Protein 4QVS (pdb70)

Foldseek 3Di:
DAAFDWAQDADPPDQFWIDTPVPHAGTKGWDAPVHWDQDDPRTDDDHPVPDIDIHGDAPRPPPDDDDDDDDDDDDPDQAWAFPDKHADPPDQFGIGWIHHNGRKIKDWGDGHDVHIDMDIADDDDDPPDDWDWDWFDAAQKIFIDILLDTHDIDSHRHDPCPPVVPPPDDDDFADDDDPDPPPPRHPGGDDDDDDDDDDPHGDDSVSSNVVSD

Solvent-accessible surface area: 16935 Å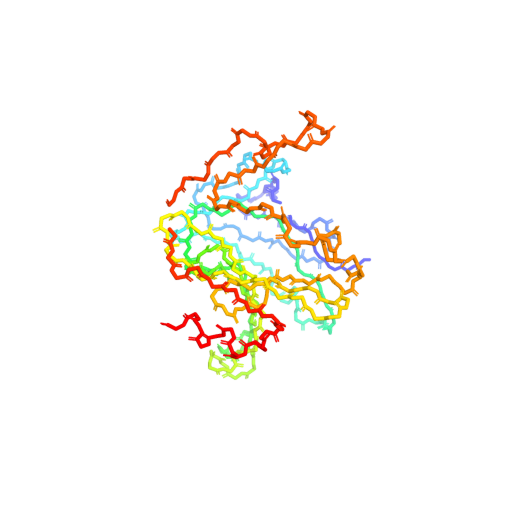² total

Nearest PDB structures (foldseek):
  4qvs-assembly1_A-2  TM=1.005E+00  e=1.601E-36  Acetivibrio thermocellus ATCC 27405
  8d8o-assembly1_B  TM=4.072E-01  e=1.202E-01  Homo sapiens
  7y5q-assembly1_B  TM=4.298E-01  e=1.339E-01  Escherichia coli K-12
  8a7d-assembly1_C  TM=3.975E-01  e=3.355E-01  Homo sapiens
  7ufg-assembly1_B  TM=4.341E-01  e=3.355E-01  Homo sapiens

Secondary structure (DSSP, 8-state):
--S-----SPPTT-SSEE--TTSSS--EEEE-SS-EEE-SSSEEE---SSS-EEEPPTTSSTT-SS---------SS-SSEEEE----TT-SS---EEE-TTS-EEE---S-GGG---EEPPP-PPTT----EEEEEETTEEEEEETTEEEEEETT-----SSSGGG----SS-----S-TT-SSTT------------SS---HHHHHHHT-

Structure (mmCIF, N/CA/C/O backbone):
data_4QVS
#
_entry.id   4QVS
#
_cell.length_a   65.958
_cell.length_b   74.813
_cell.length_c   98.398
_cell.angle_alpha   90.00
_cell.angle_beta   90.00
_cell.angle_gamma   90.00
#
_symmetry.space_group_name_H-M   'C 2 2 21'
#
loop_
_entity.id
_entity.type
_entity.pdbx_description
1 polymer 'S-layer domain-containing protein'
2 non-polymer 'CHLORIDE ION'
3 non-polymer 'SODIUM ION'
4 water water
#
loop_
_atom_site.group_PDB
_atom_site.id
_atom_site.type_symbol
_atom_site.label_atom_id
_atom_site.label_alt_id
_atom_site.label_comp_id
_atom_site.label_asym_id
_atom_site.label_entity_id
_atom_site.label_seq_id
_atom_site.pdbx_PDB_ins_code
_atom_site.Cartn_x
_atom_site.Cartn_y
_atom_site.Cartn_z
_atom_site.occupancy
_atom_site.B_iso_or_equiv
_atom_site.auth_seq_id
_atom_site.auth_comp_id
_atom_site.auth_asym_id
_atom_site.auth_atom_id
_atom_site.pdbx_PDB_model_num
ATOM 1 N N . GLU A 1 4 ? 26.952 31.039 84.194 1.00 85.23 221 GLU A N 1
ATOM 2 C CA . GLU A 1 4 ? 26.338 29.738 84.588 1.00 85.18 221 GLU A CA 1
ATOM 3 C C . GLU A 1 4 ? 26.141 28.779 83.428 1.00 92.80 221 GLU A C 1
ATOM 4 O O . GLU A 1 4 ? 26.333 29.134 82.261 1.00 83.06 221 GLU A O 1
ATOM 10 N N . THR A 1 5 ? 25.797 27.542 83.773 1.00 81.06 222 THR A N 1
ATOM 11 C CA . THR A 1 5 ? 25.403 26.535 82.779 1.00 79.15 222 THR A CA 1
ATOM 12 C C . THR A 1 5 ? 24.252 25.738 83.393 1.00 70.96 222 THR A C 1
ATOM 13 O O . THR A 1 5 ? 23.850 25.993 84.541 1.00 74.08 222 THR A O 1
ATOM 17 N N . GLY A 1 6 ? 23.687 24.817 82.627 1.00 67.04 223 GLY A N 1
ATOM 18 C CA . GLY A 1 6 ? 22.585 23.997 83.119 1.00 61.90 223 GLY A CA 1
ATOM 19 C C . GLY A 1 6 ? 21.223 24.653 83.005 1.00 56.70 223 GLY A C 1
ATOM 20 O O . GLY A 1 6 ? 21.086 25.783 82.526 1.00 60.87 223 GLY A O 1
ATOM 21 N N . ALA A 1 7 ? 20.216 23.921 83.459 1.00 56.76 224 ALA A N 1
ATOM 22 C CA . ALA A 1 7 ? 18.846 24.357 83.412 1.00 53.32 224 AL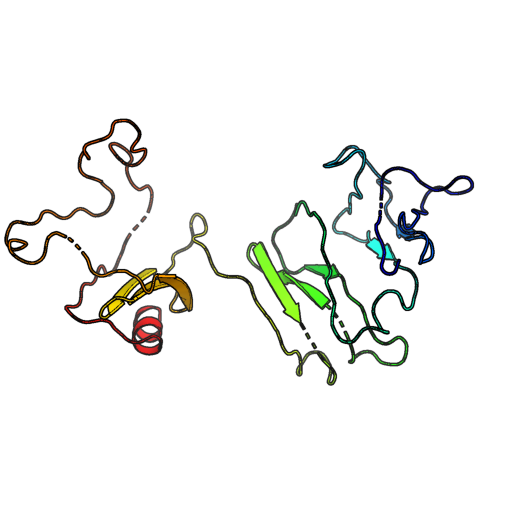A A CA 1
ATOM 23 C C . ALA A 1 7 ? 18.060 24.064 84.693 1.00 53.41 224 ALA A C 1
ATOM 24 O O . ALA A 1 7 ? 18.431 23.198 85.515 1.00 53.83 224 ALA A O 1
ATOM 26 N N . TRP A 1 8 ? 16.944 24.774 84.812 1.00 54.94 225 TRP A N 1
ATOM 27 C CA . TRP A 1 8 ? 16.013 24.624 85.918 1.00 50.86 225 TRP A CA 1
ATOM 28 C C . TRP A 1 8 ? 14.579 24.953 85.502 1.00 43.74 225 TRP A C 1
ATOM 29 O O . TRP A 1 8 ? 14.233 26.111 85.323 1.00 45.12 225 TRP A O 1
ATOM 40 N N . TYR A 1 9 ? 13.742 23.920 85.408 1.00 45.78 226 TYR A N 1
ATOM 41 C CA . TYR A 1 9 ? 12.328 24.065 85.097 1.00 46.06 226 TYR A CA 1
ATOM 42 C C . TYR A 1 9 ? 11.526 23.980 86.405 1.00 50.95 226 TYR A C 1
ATOM 43 O O . TYR A 1 9 ? 11.471 22.934 87.052 1.00 48.15 226 TYR A O 1
ATOM 60 N N . PHE A 1 11 ? 8.350 24.982 86.391 1.00 51.56 228 PHE A N 1
ATOM 61 C CA . PHE A 1 11 ? 6.996 24.673 85.963 1.00 47.03 228 PHE A CA 1
ATOM 62 C C . PHE A 1 11 ? 5.886 25.390 86.752 1.00 60.77 228 PHE A C 1
ATOM 63 O O . PHE A 1 11 ? 4.839 24.774 87.035 1.00 60.27 228 PHE A O 1
ATOM 71 N N . ASP A 1 12 ? 6.100 26.668 87.095 1.00 60.19 229 ASP A N 1
ATOM 72 C CA . ASP A 1 12 ? 5.114 27.440 87.865 1.00 61.82 229 ASP A CA 1
ATOM 73 C C . ASP A 1 12 ? 4.101 28.202 87.028 1.00 64.63 229 ASP A C 1
ATOM 74 O O . ASP A 1 12 ? 2.962 28.354 87.444 1.00 65.60 229 ASP A O 1
ATOM 79 N N . GLU A 1 13 ? 4.486 28.653 85.841 1.00 59.03 230 GLU A N 1
ATOM 80 C CA . GLU A 1 13 ? 3.602 29.480 85.055 1.00 57.94 230 GLU A CA 1
ATOM 81 C C . GLU A 1 13 ? 4.085 29.558 83.624 1.00 54.23 230 GLU A C 1
ATOM 82 O O . GLU A 1 13 ? 5.261 29.806 83.385 1.00 58.12 230 GLU A O 1
ATOM 88 N N . ALA A 1 14 ? 3.166 29.363 82.682 1.00 59.24 231 ALA A N 1
ATOM 89 C CA . ALA A 1 14 ? 3.480 29.389 81.259 1.00 57.99 231 ALA A CA 1
ATOM 90 C C . ALA A 1 14 ? 4.044 30.736 80.873 1.00 58.18 231 ALA A C 1
ATOM 91 O O . ALA A 1 14 ? 3.694 31.764 81.468 1.00 56.00 231 ALA A O 1
ATOM 93 N N . VAL A 1 15 ? 4.939 30.748 79.895 1.00 55.94 232 VAL A N 1
ATOM 94 C CA . VAL A 1 15 ? 5.434 32.030 79.450 1.00 60.24 232 VAL A CA 1
ATOM 95 C C . VAL A 1 15 ? 4.330 32.803 78.719 1.00 56.94 232 VAL A C 1
ATOM 96 O O . VAL A 1 15 ? 3.450 32.238 78.063 1.00 56.60 232 VAL A O 1
ATOM 100 N N . GLU A 1 16 ? 4.415 34.111 78.843 1.00 58.71 233 GLU A N 1
ATOM 101 C CA . GLU A 1 16 ? 3.469 35.038 78.244 1.00 66.30 233 GLU A CA 1
ATOM 102 C C . GLU A 1 16 ? 3.355 34.672 76.754 1.00 67.78 233 GLU A C 1
ATOM 103 O O . GLU A 1 16 ? 4.350 34.343 76.112 1.00 66.23 233 GLU A O 1
ATOM 109 N N . GLY A 1 17 ? 2.152 34.696 76.203 1.00 66.94 234 GLY A N 1
ATOM 110 C CA . GLY A 1 17 ? 1.982 34.396 74.780 1.00 73.29 234 GLY A CA 1
ATOM 111 C C . GLY A 1 17 ? 1.705 32.939 74.498 1.00 67.21 234 GLY A C 1
ATOM 112 O O . GLY A 1 17 ? 1.434 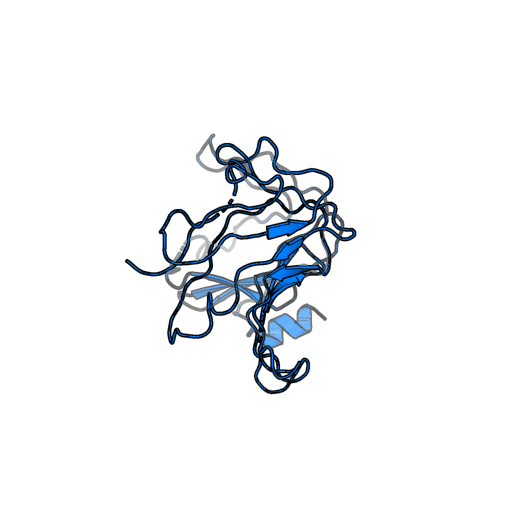32.557 73.357 1.00 85.19 234 GLY A O 1
ATOM 113 N N . SER A 1 18 ? 1.750 32.109 75.528 1.00 65.09 235 SER A N 1
ATOM 114 C CA . SER A 1 18 ? 1.456 30.707 75.333 1.00 64.97 235 SER A CA 1
ATOM 115 C C . SER A 1 18 ? 0.745 30.152 76.514 1.00 68.42 235 SER A C 1
ATOM 116 O O . SER A 1 18 ? 0.663 30.757 77.580 1.00 60.74 235 SER A O 1
ATOM 119 N N . THR A 1 19 ? 0.320 28.924 76.307 1.00 63.38 236 THR A N 1
ATOM 120 C CA . THR A 1 19 ? -0.401 28.151 77.254 1.00 61.15 236 THR A CA 1
ATOM 121 C C . THR A 1 19 ? 0.387 26.930 77.758 1.00 61.98 236 THR A C 1
ATOM 122 O O . THR A 1 19 ? 0.014 26.306 78.745 1.00 60.41 236 THR A O 1
ATOM 126 N N . ASN A 1 20 ? 1.505 26.607 77.127 1.00 51.69 237 ASN A N 1
ATOM 127 C CA . ASN A 1 20 ? 2.207 25.381 77.454 1.00 49.04 237 ASN A CA 1
ATOM 128 C C . ASN A 1 20 ? 3.703 25.467 77.464 1.00 47.03 237 ASN A C 1
ATOM 129 O O . ASN A 1 20 ? 4.356 24.439 77.493 1.00 47.78 237 ASN A O 1
ATOM 134 N N . GLU A 1 21 ? 4.267 26.668 77.495 1.00 44.68 238 GLU A N 1
ATOM 135 C CA . GLU A 1 21 ? 5.710 26.799 77.521 1.00 48.86 238 GLU A CA 1
ATOM 136 C C . GLU A 1 21 ? 6.208 27.250 78.882 1.00 48.38 238 GLU A C 1
ATOM 137 O O . GLU A 1 21 ? 5.619 28.106 79.513 1.00 52.26 238 GLU A O 1
ATOM 143 N N . PHE A 1 22 ? 7.298 26.633 79.304 1.00 47.50 239 PHE A N 1
ATOM 144 C CA . PHE A 1 22 ? 7.902 26.872 80.607 1.00 55.66 239 PHE A CA 1
ATOM 145 C C . PHE A 1 22 ? 9.401 27.120 80.469 1.00 54.38 239 PHE A C 1
ATOM 146 O O . PHE A 1 22 ? 10.156 26.323 79.891 1.00 57.27 239 PHE A O 1
ATOM 154 N N . LYS A 1 23 ? 9.827 28.256 80.989 1.00 49.51 240 LYS A N 1
ATOM 155 C CA . LYS A 1 23 ? 11.208 28.681 80.811 1.00 51.36 240 LYS A CA 1
ATOM 156 C C . LYS A 1 23 ? 12.182 27.982 81.711 1.00 49.72 240 LYS A C 1
ATOM 157 O O . LYS A 1 23 ? 11.816 27.386 82.754 1.00 54.56 240 LYS A O 1
ATOM 163 N N . ASP A 1 24 ? 13.428 28.036 81.258 1.00 46.21 241 ASP A N 1
ATOM 164 C CA . ASP A 1 24 ? 14.574 27.615 82.014 1.00 52.62 241 ASP A CA 1
ATOM 165 C C . ASP A 1 24 ? 14.977 28.812 82.897 1.00 53.87 241 ASP A C 1
ATOM 166 O O . ASP A 1 24 ? 15.459 29.801 82.393 1.00 55.69 241 ASP A O 1
ATOM 171 N N A TYR A 1 25 ? 14.793 28.707 84.202 0.50 52.47 242 TYR A N 1
ATOM 172 N N B TYR A 1 25 ? 14.782 28.699 84.199 0.50 51.94 242 TYR A N 1
ATOM 173 C CA A TYR A 1 25 ? 15.191 29.794 85.110 0.50 55.46 242 TYR A CA 1
ATOM 174 C CA B TYR A 1 25 ? 15.141 29.778 85.129 0.50 54.67 242 TYR A CA 1
ATOM 175 C C A TYR A 1 25 ? 16.666 30.168 85.076 0.50 55.60 242 TYR A C 1
ATOM 176 C C B TYR A 1 25 ? 16.647 30.146 85.115 0.50 55.13 242 TYR A C 1
ATOM 177 O O A TYR A 1 25 ? 17.026 31.282 85.442 0.50 60.03 242 TYR A O 1
ATOM 178 O O B TYR A 1 25 ? 17.005 31.243 85.528 0.50 59.91 242 TYR A O 1
ATOM 195 N N . LYS A 1 26 ? 17.521 29.252 84.634 1.00 55.02 243 LYS A N 1
ATOM 196 C CA . LYS A 1 26 ? 18.966 29.549 84.535 1.00 54.97 243 LYS A CA 1
ATOM 197 C C . LYS A 1 26 ? 19.240 30.383 83.261 1.00 56.84 243 LYS A C 1
ATOM 198 O O . LYS A 1 26 ? 20.315 30.920 83.104 1.00 59.18 243 LYS A O 1
ATOM 204 N N . GLY A 1 27 ? 18.274 30.473 82.346 1.00 55.35 244 GLY A N 1
ATOM 205 C CA . GLY A 1 27 ? 18.437 31.315 81.137 1.00 49.93 244 GLY A CA 1
ATOM 206 C C . GLY A 1 27 ? 19.556 30.814 80.273 1.00 51.37 244 GLY A C 1
ATOM 207 O O . GLY A 1 27 ? 20.348 31.599 79.769 1.00 59.02 244 GLY A O 1
ATOM 208 N N . ASN A 1 28 ? 19.649 29.492 80.144 1.00 54.68 245 ASN A N 1
ATOM 209 C CA . ASN A 1 28 ? 20.643 28.855 79.268 1.00 53.59 245 ASN A CA 1
ATOM 210 C C . ASN A 1 28 ? 20.021 27.992 78.188 1.00 52.20 245 ASN A C 1
ATOM 211 O O . ASN A 1 28 ? 20.706 27.624 77.241 1.00 58.78 245 ASN A O 1
ATOM 216 N N . HIS A 1 29 ? 18.737 27.665 78.305 1.00 51.04 246 HIS A N 1
ATOM 217 C CA . HIS A 1 29 ? 18.091 26.776 77.343 1.00 54.46 246 HIS A CA 1
ATOM 218 C C . HIS A 1 29 ? 16.696 27.261 77.047 1.00 55.27 246 HIS A C 1
ATOM 219 O O . HIS A 1 29 ? 16.121 28.072 77.799 1.00 54.69 246 HIS A O 1
ATOM 226 N N . GLY A 1 30 ? 16.185 26.801 75.906 1.00 51.78 247 GLY A N 1
ATOM 227 C CA . GLY A 1 30 ? 14.834 27.118 75.468 1.00 48.78 247 GLY A CA 1
ATOM 228 C C . GLY A 1 30 ? 13.744 26.606 76.383 1.00 50.60 247 GLY A C 1
ATOM 229 O O . GLY A 1 30 ? 13.999 25.937 77.412 1.00 46.12 247 GLY A O 1
ATOM 230 N N . ASN A 1 31 ? 12.515 26.909 75.991 1.00 45.18 248 ASN A N 1
ATOM 231 C CA . ASN A 1 31 ? 11.372 26.561 76.778 1.00 49.00 248 ASN A CA 1
ATOM 232 C C . ASN A 1 31 ? 11.038 25.093 76.749 1.00 56.04 248 ASN A C 1
ATOM 233 O O . ASN A 1 31 ? 11.165 24.450 75.706 1.00 46.04 248 ASN A O 1
ATOM 238 N N . ALA A 1 32 ? 10.678 24.552 77.918 1.00 42.31 249 ALA A N 1
ATOM 239 C CA . ALA A 1 32 ? 10.130 23.191 77.972 1.00 46.79 249 ALA A CA 1
ATOM 240 C C . ALA A 1 32 ? 8.707 23.272 77.445 1.00 47.23 249 ALA A C 1
ATOM 241 O O . ALA A 1 32 ? 8.040 24.255 77.672 1.00 51.39 249 ALA A O 1
ATOM 243 N N . VAL A 1 33 ? 8.227 22.261 76.729 1.00 42.20 250 VAL A N 1
ATOM 244 C CA . VAL A 1 33 ? 6.875 22.287 76.253 1.00 42.25 250 VAL A CA 1
ATOM 245 C C . VAL A 1 33 ? 6.074 21.160 76.884 1.00 42.94 250 VAL A C 1
ATOM 246 O O . VAL A 1 33 ? 6.432 19.980 76.788 1.00 46.56 250 VAL A O 1
ATOM 250 N N . LEU A 1 34 ? 4.916 21.515 77.418 1.00 47.67 251 LEU A N 1
ATOM 251 C CA . LEU A 1 34 ? 4.028 20.564 78.076 1.00 52.22 251 LEU A CA 1
ATOM 252 C C . LEU A 1 34 ? 2.893 20.142 77.162 1.00 49.33 251 LEU A C 1
ATOM 253 O O . LEU A 1 34 ? 2.259 21.002 76.585 1.00 46.53 251 LEU A O 1
ATOM 258 N N . TYR A 1 35 ? 2.641 18.831 77.082 1.00 47.91 252 TYR A N 1
ATOM 259 C CA . TYR A 1 35 ? 1.516 18.262 76.362 1.00 46.64 252 TYR A CA 1
ATOM 260 C C . TYR A 1 35 ? 0.686 17.538 77.443 1.00 43.21 252 TYR A C 1
ATOM 261 O O . TYR A 1 35 ? 0.981 16.409 77.835 1.00 49.98 252 TYR A O 1
ATOM 270 N N . SER A 1 36 ? -0.347 18.221 77.928 1.00 45.55 253 SER A N 1
ATOM 271 C CA . SER A 1 36 ? -1.227 17.694 78.975 1.00 48.28 253 SER A CA 1
ATOM 272 C C . SER A 1 36 ? -2.469 18.530 79.006 1.00 45.78 253 SER A C 1
ATOM 273 O O . SER A 1 36 ? -2.395 19.764 78.894 1.00 49.68 253 SER A O 1
ATOM 276 N N . ALA A 1 37 ? -3.623 17.892 79.092 1.00 45.87 254 ALA A N 1
ATOM 277 C CA . ALA A 1 37 ? -4.848 18.651 79.184 1.00 52.72 254 ALA A CA 1
ATOM 278 C C . ALA A 1 37 ? -4.985 19.198 80.610 1.00 57.04 254 ALA A C 1
ATOM 279 O O . ALA A 1 37 ? -5.797 20.059 80.859 1.00 56.47 254 ALA A O 1
ATOM 281 N N . ASN A 1 38 ? -4.180 18.710 81.538 1.00 60.42 255 ASN A N 1
ATOM 282 C CA . ASN A 1 38 ? -4.260 19.200 82.924 1.00 63.74 255 ASN A CA 1
ATOM 283 C C . ASN A 1 38 ? -3.645 20.580 83.070 1.00 67.77 255 ASN A C 1
ATOM 284 O O . ASN A 1 38 ? -4.176 21.395 83.802 1.00 77.18 255 ASN A O 1
ATOM 289 N N . GLY A 1 39 ? -2.565 20.865 82.334 1.00 62.60 256 GLY A N 1
ATOM 290 C CA . GLY A 1 39 ? -1.806 22.111 82.544 1.00 61.87 256 GLY A CA 1
ATOM 291 C C . GLY A 1 39 ? -1.006 21.944 83.860 1.00 66.92 256 GLY A C 1
ATOM 292 O O . GLY A 1 39 ? -0.871 20.826 84.373 1.00 59.31 256 GLY A O 1
ATOM 293 N N . VAL A 1 40 ? -0.465 23.025 84.413 1.00 63.61 257 VAL A N 1
ATOM 294 C CA . VAL A 1 40 ? 0.268 22.924 85.689 1.00 65.43 257 VAL A CA 1
ATOM 295 C C . VAL A 1 40 ? -0.722 23.148 86.829 1.00 63.58 257 VAL A C 1
ATOM 296 O O . VAL A 1 40 ? -1.703 23.859 86.659 1.00 73.57 257 VAL A O 1
ATOM 300 N N . VAL A 1 41 ? -0.475 22.544 87.976 1.00 61.53 258 VAL A N 1
ATOM 301 C CA . VAL A 1 41 ? -1.430 22.654 89.097 1.00 60.45 258 VAL A CA 1
ATOM 302 C C . VAL A 1 41 ? -0.693 22.741 90.431 1.00 65.63 258 VAL A C 1
ATOM 303 O O . VAL A 1 41 ? 0.509 22.441 90.465 1.00 57.79 258 VAL A O 1
ATOM 307 N N . PRO A 1 42 ? -1.396 23.158 91.535 1.00 63.66 259 PRO A N 1
ATOM 308 C CA . PRO A 1 42 ? -0.680 23.244 92.805 1.00 66.59 259 PRO A CA 1
ATOM 309 C C . PRO A 1 42 ? 0.105 21.976 93.052 1.00 62.00 259 PRO A C 1
ATOM 310 O O . PRO A 1 42 ? -0.448 20.897 92.893 1.00 66.98 259 PRO A O 1
ATOM 314 N N . GLY A 1 43 ? 1.384 22.094 93.390 1.00 62.94 260 GLY A N 1
ATOM 315 C CA . GLY A 1 43 ? 2.188 20.911 93.703 1.00 64.54 260 GLY A CA 1
ATOM 316 C C . GLY A 1 43 ? 3.173 21.135 94.838 1.00 73.41 260 GLY A C 1
ATOM 317 O O . GLY A 1 43 ? 2.837 21.730 95.877 1.00 71.25 260 GLY A O 1
ATOM 318 N N . LEU A 1 44 ? 4.402 20.665 94.650 1.00 75.51 261 LEU A N 1
ATOM 319 C CA . LEU A 1 44 ? 5.424 20.795 95.698 1.00 81.72 261 LEU A CA 1
ATOM 320 C C . LEU A 1 44 ? 5.901 22.241 95.901 1.00 83.57 261 LEU A C 1
ATOM 321 O O . LEU A 1 44 ? 5.816 22.751 97.018 1.00 72.79 261 LEU A O 1
ATOM 326 N N . ASN A 1 45 ? 6.429 22.879 94.848 1.00 75.82 262 ASN A N 1
ATOM 327 C CA . ASN A 1 45 ? 6.904 24.275 94.936 1.00 79.77 262 ASN A CA 1
ATOM 328 C C . ASN A 1 45 ? 6.171 25.135 93.957 1.00 79.16 262 ASN A C 1
ATOM 329 O O . ASN A 1 45 ? 6.598 25.271 92.811 1.00 67.20 262 ASN A O 1
ATOM 334 N N . GLY A 1 46 ? 5.080 25.726 94.440 1.00 75.84 263 GLY A N 1
ATOM 335 C CA . GLY A 1 46 ? 4.205 26.559 93.638 1.00 72.63 263 GLY A CA 1
ATOM 336 C C . GLY A 1 46 ? 3.365 25.604 92.827 1.00 72.35 263 GLY A C 1
ATOM 337 O O . GLY A 1 46 ? 2.494 24.907 93.350 1.00 66.27 263 GLY A O 1
ATOM 338 N N . ASN A 1 47 ? 3.630 25.563 91.536 1.00 67.24 264 ASN A N 1
ATOM 339 C CA . ASN A 1 47 ? 2.948 24.629 90.670 1.00 65.92 264 ASN A CA 1
ATOM 340 C C . ASN A 1 47 ? 3.918 23.592 90.170 1.00 62.87 264 ASN A C 1
ATOM 341 O O . ASN A 1 47 ? 5.158 23.770 90.252 1.00 62.56 264 ASN A O 1
ATOM 346 N N . SER A 1 48 ? 3.311 22.511 89.686 1.00 62.71 265 SER A N 1
ATOM 347 C CA . SER A 1 48 ? 3.978 21.308 89.217 1.00 56.62 265 SER A CA 1
ATOM 348 C C . SER A 1 48 ? 3.233 20.711 88.002 1.00 56.88 265 SER A C 1
ATOM 349 O O . SER A 1 48 ? 2.016 20.856 87.848 1.00 55.27 265 SER A O 1
ATOM 352 N N . VAL A 1 49 ? 3.977 20.036 87.131 1.00 54.23 266 VAL A N 1
ATOM 353 C CA . VAL A 1 49 ? 3.371 19.323 85.996 1.00 58.84 266 VAL A CA 1
ATOM 354 C C . VAL A 1 49 ? 2.616 18.099 86.498 1.00 53.15 266 VAL A C 1
ATOM 355 O O . VAL A 1 49 ? 3.132 17.375 87.340 1.00 50.82 266 VAL A O 1
ATOM 359 N N . SER A 1 50 ? 1.405 17.881 85.973 1.00 51.91 267 SER A N 1
ATOM 360 C CA . SER A 1 50 ? 0.634 16.686 86.261 1.00 51.86 267 SER A CA 1
ATOM 361 C C . SER A 1 50 ? 0.339 15.915 84.960 1.00 51.05 267 SER A C 1
ATOM 362 O O . SER A 1 50 ? -0.469 16.382 84.144 1.00 52.18 267 SER A O 1
ATOM 365 N N . LEU A 1 51 ? 0.931 14.714 84.843 1.00 52.96 268 LEU A N 1
ATOM 366 C CA . LEU A 1 51 ? 0.819 13.847 83.654 1.00 55.10 268 LEU A CA 1
ATOM 367 C C . LEU A 1 51 ? -0.197 12.748 83.906 1.00 55.06 268 LEU A C 1
ATOM 368 O O . LEU A 1 51 ? -0.144 12.087 84.959 1.00 46.97 268 LEU A O 1
ATOM 373 N N . ASP A 1 52 ? -1.096 12.533 82.941 1.00 42.74 269 ASP A N 1
ATOM 374 C CA . ASP A 1 52 ? -2.173 11.590 83.103 1.00 44.18 269 ASP A CA 1
ATOM 375 C C . ASP A 1 52 ? -1.763 10.126 83.068 1.00 48.46 269 ASP A C 1
ATOM 376 O O . ASP A 1 52 ? -2.534 9.276 83.456 1.00 51.13 269 ASP A O 1
ATOM 381 N N . GLY A 1 53 ? -0.549 9.827 82.652 1.00 50.17 270 GLY A N 1
ATOM 382 C CA . GLY A 1 53 ? -0.130 8.450 82.539 1.00 51.02 270 GLY A CA 1
ATOM 383 C C . GLY A 1 53 ? -0.689 7.786 81.283 1.00 52.12 270 GLY A C 1
ATOM 384 O O . GLY A 1 53 ? -0.594 6.583 81.135 1.00 53.17 270 GLY A O 1
ATOM 385 N N . VAL A 1 54 ? -1.286 8.566 80.403 1.00 47.63 271 VAL A N 1
ATOM 386 C CA . VAL A 1 54 ? -1.915 8.039 79.184 1.00 51.30 271 VAL A CA 1
ATOM 387 C C . VAL A 1 54 ? -1.145 8.537 77.981 1.00 45.66 271 VAL A C 1
ATOM 388 O O . VAL A 1 54 ? -0.622 7.761 77.234 1.00 48.71 271 VAL A O 1
ATOM 392 N N . ASP A 1 55 ? -1.049 9.847 77.809 1.00 52.48 272 ASP A N 1
ATOM 393 C CA . ASP A 1 55 ? -0.329 10.375 76.646 1.00 46.33 272 ASP A CA 1
ATOM 394 C C . ASP A 1 55 ? 0.344 11.720 76.890 1.00 51.59 272 ASP A C 1
ATOM 395 O O . ASP A 1 55 ? 0.826 12.357 75.976 1.00 44.62 272 ASP A O 1
ATOM 400 N N . ASP A 1 56 ? 0.423 12.122 78.147 1.00 44.46 273 ASP A N 1
ATOM 401 C CA . ASP A 1 56 ? 1.028 13.388 78.534 1.00 45.27 273 ASP A CA 1
ATOM 402 C C . ASP A 1 56 ? 2.515 13.283 78.737 1.00 43.29 273 ASP A C 1
ATOM 403 O O . ASP A 1 56 ? 3.001 12.301 79.284 1.00 47.55 273 ASP A O 1
ATOM 408 N N . TYR A 1 57 ? 3.235 14.352 78.392 1.00 48.14 274 TYR A N 1
ATOM 409 C CA . TYR A 1 57 ? 4.696 14.407 78.577 1.00 45.91 274 TYR A CA 1
ATOM 410 C C . TYR A 1 57 ? 5.243 15.817 78.450 1.00 39.89 274 TYR A C 1
ATOM 411 O O . TYR A 1 57 ? 4.531 16.737 78.125 1.00 49.38 274 TYR A O 1
ATOM 420 N N . VAL A 1 58 ? 6.546 15.955 78.612 1.00 41.78 275 VAL A N 1
ATOM 421 C CA . VAL A 1 58 ? 7.183 17.224 78.472 1.00 44.99 275 VAL A CA 1
ATOM 422 C C . VAL A 1 58 ? 8.304 17.080 77.480 1.00 44.14 275 VAL A C 1
ATOM 423 O O . VAL A 1 58 ? 9.108 16.164 77.600 1.00 41.82 275 VAL A O 1
ATOM 427 N N . ALA A 1 59 ? 8.362 18.006 76.516 1.00 43.72 276 ALA A N 1
ATOM 428 C CA . ALA A 1 59 ? 9.439 18.030 75.565 1.00 42.35 276 ALA A CA 1
ATOM 429 C C . ALA A 1 59 ? 10.417 19.065 76.069 1.00 44.85 276 ALA A C 1
ATOM 430 O O . ALA A 1 59 ? 10.033 20.192 76.394 1.00 46.34 276 ALA A O 1
ATOM 432 N N . LEU A 1 60 ? 11.685 18.682 76.143 1.00 47.58 277 LEU A N 1
ATOM 433 C CA . LEU A 1 60 ? 12.739 19.589 76.559 1.00 47.57 277 LEU A CA 1
ATOM 434 C C . LEU A 1 60 ? 13.402 20.044 75.277 1.00 46.33 277 LEU A C 1
ATOM 435 O O . LEU A 1 60 ? 13.292 19.376 74.249 1.00 44.43 277 LEU A O 1
ATOM 440 N N . PRO A 1 61 ? 14.108 21.163 75.322 1.00 51.14 278 PRO A N 1
ATOM 441 C CA . PRO A 1 61 ? 14.732 21.609 74.034 1.00 51.77 278 PRO A CA 1
ATOM 442 C C . PRO A 1 61 ? 15.933 20.742 73.693 1.00 51.61 278 PRO A C 1
ATOM 443 O O . PRO A 1 61 ? 16.596 20.189 74.603 1.00 51.45 278 PRO A O 1
ATOM 447 N N . ASP A 1 62 ? 16.180 20.578 72.395 1.00 52.28 279 ASP A N 1
ATOM 448 C CA . ASP A 1 62 ? 17.268 19.751 71.886 1.00 50.25 279 ASP A CA 1
ATOM 449 C C . ASP A 1 62 ? 18.593 20.208 72.461 1.00 51.13 279 ASP A C 1
ATOM 450 O O . ASP A 1 62 ? 18.793 21.389 72.638 1.00 57.12 279 ASP A O 1
ATOM 455 N N . GLY A 1 63 ? 19.507 19.282 72.709 1.00 47.80 280 GLY A N 1
ATOM 456 C CA . GLY A 1 63 ? 20.860 19.601 73.180 1.00 51.29 280 GLY A CA 1
ATOM 457 C C . GLY A 1 63 ? 21.030 19.819 74.686 1.00 54.88 280 GLY A C 1
ATOM 458 O O . GLY A 1 63 ? 22.127 19.897 75.197 1.00 53.24 280 GLY A O 1
ATOM 459 N N . ILE A 1 64 ? 19.949 19.859 75.410 1.00 47.05 281 ILE A N 1
ATOM 460 C CA . ILE A 1 64 ? 20.058 20.221 76.805 1.00 56.06 281 ILE A CA 1
ATOM 461 C C . ILE A 1 64 ? 21.064 19.399 77.624 1.00 56.00 281 ILE A C 1
ATOM 462 O O . ILE A 1 64 ? 21.729 19.975 78.470 1.00 63.88 281 ILE A O 1
ATOM 467 N N . ALA A 1 65 ? 21.253 18.109 77.298 1.00 62.12 282 ALA A N 1
ATOM 468 C CA . ALA A 1 65 ? 22.203 17.243 78.032 1.00 66.84 282 ALA A CA 1
ATOM 469 C C . ALA A 1 65 ? 23.344 16.573 77.257 1.00 72.36 282 ALA A C 1
ATOM 470 O O . ALA A 1 65 ? 24.219 15.972 77.886 1.00 84.28 282 ALA A O 1
ATOM 472 N N . GLY A 1 66 ? 23.392 16.700 75.938 1.00 72.10 283 GLY A N 1
ATOM 473 C CA . GLY A 1 66 ? 24.406 15.985 75.147 1.00 78.90 283 GLY A CA 1
ATOM 474 C C . GLY A 1 66 ? 25.765 16.626 74.926 1.00 87.11 283 GLY A C 1
ATOM 475 O O . GLY A 1 66 ? 26.507 16.208 74.034 1.00 98.68 283 GLY A O 1
ATOM 476 N N . THR A 1 67 ? 26.126 17.616 75.731 1.00 83.07 284 THR A N 1
ATOM 477 C CA . THR A 1 67 ? 27.413 18.269 75.540 1.00 87.72 284 THR A CA 1
ATOM 478 C C . THR A 1 67 ? 28.285 18.180 76.784 1.00 82.22 284 THR A C 1
ATOM 479 O O . THR A 1 67 ? 29.270 18.887 76.896 1.00 94.73 284 THR A O 1
ATOM 483 N N . PHE A 1 68 ? 27.943 17.286 77.700 1.00 78.24 285 PHE A N 1
ATOM 484 C CA . PHE A 1 68 ? 28.640 17.215 78.964 1.00 78.45 285 PHE A CA 1
ATOM 485 C C . PHE A 1 68 ? 29.305 15.880 79.183 1.00 72.69 285 PHE A C 1
ATOM 486 O O . PHE A 1 68 ? 28.786 14.841 78.785 1.00 84.11 285 PHE A O 1
ATOM 494 N N . TYR A 1 69 ? 30.472 15.894 79.802 1.00 74.35 286 TYR A N 1
ATOM 495 C CA . TYR A 1 69 ? 31.111 14.646 80.105 1.00 75.70 286 TYR A CA 1
ATOM 496 C C . TYR A 1 69 ? 30.482 14.139 81.424 1.00 74.32 286 TYR A C 1
ATOM 497 O O . TYR A 1 69 ? 29.875 13.074 81.459 1.00 73.12 286 TYR A O 1
ATOM 506 N N . ASN A 1 70 ? 30.607 14.912 82.495 1.00 74.70 287 ASN A N 1
ATOM 507 C CA . ASN A 1 70 ? 29.995 14.560 83.783 1.00 66.01 287 ASN A CA 1
ATOM 508 C C . ASN A 1 70 ? 28.749 15.383 83.940 1.00 66.68 287 ASN A C 1
ATOM 509 O O . ASN A 1 70 ? 28.660 16.473 83.360 1.00 64.29 287 ASN A O 1
ATOM 514 N N . PHE A 1 71 ? 27.764 14.870 84.680 1.00 61.38 288 PHE A N 1
ATOM 515 C CA . PHE A 1 71 ? 26.513 15.610 84.828 1.00 59.74 288 PHE A CA 1
ATOM 516 C C . PHE A 1 71 ? 25.641 15.143 85.987 1.00 57.48 288 PHE A C 1
ATOM 517 O O . PHE A 1 71 ? 25.895 14.119 86.617 1.00 63.69 288 PHE A O 1
ATOM 525 N N . THR A 1 72 ? 24.598 15.934 86.242 1.00 53.72 289 THR A N 1
ATOM 526 C CA . THR A 1 72 ? 23.554 15.597 87.177 1.00 48.76 289 THR A CA 1
ATOM 527 C C . THR A 1 72 ? 22.181 15.935 86.617 1.00 45.03 289 THR A C 1
ATOM 528 O O . THR A 1 72 ? 21.982 16.965 85.991 1.00 52.02 289 THR A O 1
ATOM 532 N N . ILE A 1 73 ? 21.246 15.024 86.797 1.00 45.78 290 ILE A N 1
ATOM 533 C CA . ILE A 1 73 ? 19.877 15.270 86.500 1.00 48.45 290 ILE A CA 1
ATOM 534 C C . ILE A 1 73 ? 19.123 15.042 87.787 1.00 47.84 290 ILE A C 1
ATOM 535 O O . ILE A 1 73 ? 19.177 13.936 88.359 1.00 46.29 290 ILE A O 1
ATOM 540 N N . ALA A 1 74 ? 18.356 16.041 88.193 1.00 51.59 291 ALA A N 1
ATOM 541 C CA . ALA A 1 74 ? 17.675 15.943 89.464 1.00 52.84 291 ALA A CA 1
ATOM 542 C C . ALA A 1 74 ? 16.341 16.612 89.402 1.00 52.23 291 ALA A C 1
ATOM 543 O O . ALA A 1 74 ? 16.177 17.651 88.778 1.00 48.37 291 ALA A O 1
ATOM 545 N N . PHE A 1 75 ? 15.378 16.016 90.080 1.00 50.13 292 PHE A N 1
ATOM 546 C CA . PHE A 1 75 ? 14.062 16.557 90.086 1.00 48.82 292 PHE A CA 1
ATOM 547 C C . PHE A 1 75 ? 13.261 15.957 91.202 1.00 47.38 292 PHE A C 1
ATOM 548 O O . PHE A 1 75 ? 13.606 14.938 91.756 1.00 48.05 292 PHE A O 1
ATOM 556 N N . TRP A 1 76 ? 12.119 16.558 91.438 1.00 48.55 293 TRP A N 1
ATOM 557 C CA . TRP A 1 76 ? 11.160 16.008 92.373 1.00 51.57 293 TRP A CA 1
ATOM 558 C C . TRP A 1 76 ? 10.098 15.288 91.578 1.00 52.24 293 TRP A C 1
ATOM 559 O O . TRP A 1 76 ? 9.680 15.791 90.528 1.00 48.43 293 TRP A O 1
ATOM 570 N N . VAL A 1 77 ? 9.624 14.167 92.101 1.00 47.93 294 VAL A N 1
ATOM 571 C CA . VAL A 1 77 ? 8.556 13.429 91.497 1.00 51.79 294 VAL A CA 1
ATOM 572 C C . VAL A 1 77 ? 7.543 12.824 92.466 1.00 56.97 294 VAL A C 1
ATOM 573 O O . VAL A 1 77 ? 7.918 12.411 93.551 1.00 57.20 294 VAL A O 1
ATOM 577 N N . ARG A 1 78 ? 6.263 12.796 92.068 1.00 54.18 295 ARG A N 1
ATOM 578 C CA . ARG A 1 78 ? 5.207 12.101 92.816 1.00 57.47 295 ARG A CA 1
ATOM 579 C C . ARG A 1 78 ? 4.602 11.039 91.887 1.00 59.44 295 ARG A C 1
ATOM 580 O O . ARG A 1 78 ? 3.798 11.348 91.009 1.00 59.32 295 ARG A O 1
ATOM 588 N N . LEU A 1 79 ? 4.988 9.786 92.103 1.00 57.13 296 LEU A N 1
ATOM 589 C CA . LEU A 1 79 ? 4.550 8.669 91.285 1.00 56.23 296 LEU A CA 1
ATOM 590 C C . LEU A 1 79 ? 3.167 8.136 91.639 1.00 67.13 296 LEU A C 1
ATOM 591 O O . LEU A 1 79 ? 2.979 7.528 92.705 1.00 64.44 296 LEU A O 1
ATOM 596 N N . ASP A 1 80 ? 2.204 8.341 90.734 1.00 64.69 297 ASP A N 1
ATOM 597 C CA . ASP A 1 80 ? 0.810 7.947 90.981 1.00 66.27 297 ASP A CA 1
ATOM 598 C C . ASP A 1 80 ? 0.424 6.556 90.515 1.00 66.06 297 ASP A C 1
ATOM 599 O O . ASP A 1 80 ? -0.662 6.097 90.827 1.00 67.09 297 ASP A O 1
ATOM 604 N N . THR A 1 81 ? 1.309 5.890 89.781 1.00 63.40 298 THR A N 1
ATOM 605 C CA . THR A 1 81 ? 1.090 4.493 89.408 1.00 65.18 298 THR A CA 1
ATOM 606 C C . THR A 1 81 ? 2.420 3.766 89.405 1.00 66.79 298 THR A C 1
ATOM 607 O O . THR A 1 81 ? 3.377 4.175 88.719 1.00 61.72 298 THR A O 1
ATOM 611 N N . ILE A 1 82 ? 2.454 2.685 90.172 1.00 61.84 299 ILE A N 1
ATOM 612 C CA . ILE A 1 82 ? 3.593 1.789 90.257 1.00 65.30 299 ILE A CA 1
ATOM 613 C C . ILE A 1 82 ? 3.572 0.865 89.050 1.00 62.22 299 ILE A C 1
ATOM 614 O O . ILE A 1 82 ? 2.616 0.118 88.863 1.00 65.45 299 ILE A O 1
ATOM 619 N N . GLY A 1 83 ? 4.635 0.907 88.255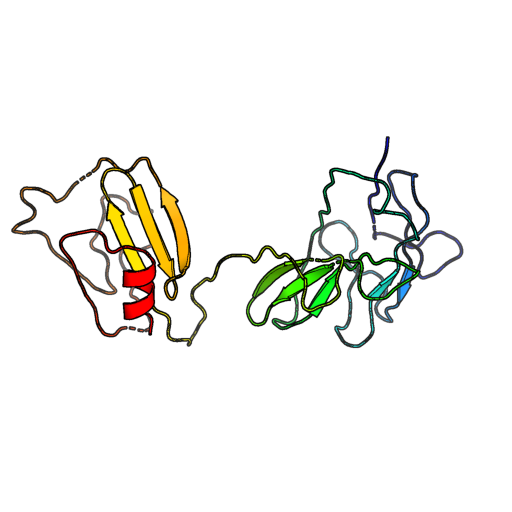 1.00 64.02 300 GLY A N 1
ATOM 620 C CA . GLY A 1 83 ? 4.746 0.094 87.054 1.00 57.58 300 GLY A CA 1
ATOM 621 C C . GLY A 1 83 ? 5.845 0.582 86.121 1.00 59.69 300 GLY A C 1
ATOM 622 O O . GLY A 1 83 ? 6.518 1.587 86.400 1.00 51.40 300 GLY A O 1
ATOM 623 N N . GLU A 1 84 ? 6.002 -0.113 84.990 1.00 55.66 301 GLU A N 1
ATOM 624 C CA . GLU A 1 84 ? 7.049 0.189 84.039 1.00 60.70 301 GLU A CA 1
ATOM 625 C C . GLU A 1 84 ? 6.654 1.455 83.269 1.00 57.66 301 GLU A C 1
ATOM 626 O O . GLU A 1 84 ? 5.654 1.465 82.543 1.00 61.68 301 GLU A O 1
ATOM 632 N N . GLN A 1 85 ? 7.432 2.522 83.467 1.00 59.27 302 GLN A N 1
ATOM 633 C CA . GLN A 1 85 ? 7.165 3.855 82.872 1.00 59.43 302 GLN A CA 1
ATOM 634 C C . GLN A 1 85 ? 8.445 4.679 82.705 1.00 57.73 302 GLN A C 1
ATOM 635 O O . GLN A 1 85 ? 9.287 4.693 83.619 1.00 58.39 302 GLN A O 1
ATOM 641 N N . PRO A 1 86 ? 8.578 5.418 81.581 1.00 53.18 303 PRO A N 1
ATOM 642 C CA . PRO A 1 86 ? 9.765 6.263 81.371 1.00 52.79 303 PRO A CA 1
ATOM 643 C C . PRO A 1 86 ? 9.650 7.514 82.194 1.00 52.60 303 PRO A C 1
ATOM 644 O O . PRO A 1 86 ? 8.588 8.104 82.218 1.00 45.77 303 PRO A O 1
ATOM 648 N N . ILE A 1 87 ? 10.707 7.891 82.906 1.00 54.13 304 ILE A N 1
ATOM 649 C CA . ILE A 1 87 ? 10.677 9.123 83.662 1.00 50.57 304 ILE A CA 1
ATOM 650 C C . ILE A 1 87 ? 11.317 10.214 82.812 1.00 44.60 304 ILE A C 1
ATOM 651 O O . ILE A 1 87 ? 10.757 11.299 82.679 1.00 48.47 304 ILE A O 1
ATOM 656 N N . PHE A 1 88 ? 12.519 9.948 82.300 1.00 43.56 305 PHE A N 1
ATOM 657 C CA . PHE A 1 88 ? 13.166 10.845 81.336 1.00 45.89 305 PHE A CA 1
ATOM 658 C C . PHE A 1 88 ? 13.932 10.037 80.270 1.00 43.30 305 PHE A C 1
ATOM 659 O O . PHE A 1 88 ? 14.324 8.872 80.478 1.00 46.43 305 PHE A O 1
ATOM 667 N N . ASP A 1 89 ? 14.193 10.678 79.152 1.00 45.28 306 ASP A N 1
ATOM 668 C CA . ASP A 1 89 ? 14.881 9.997 78.036 1.00 43.32 306 ASP A CA 1
ATOM 669 C C . ASP A 1 89 ? 15.509 11.076 77.199 1.00 42.89 306 ASP A C 1
ATOM 670 O O . ASP A 1 89 ? 14.860 12.031 76.833 1.00 44.90 306 ASP A O 1
ATOM 675 N N . PHE A 1 90 ? 16.825 10.964 77.051 1.00 44.70 307 PHE A N 1
ATOM 676 C CA . PHE A 1 90 ? 17.620 11.844 76.264 1.00 42.56 307 PHE A CA 1
ATOM 677 C C . PHE A 1 90 ? 18.269 10.897 75.282 1.00 49.03 307 PHE A C 1
ATOM 678 O O . PHE A 1 90 ? 18.978 9.956 75.657 1.00 47.15 307 PHE A O 1
ATOM 686 N N . PHE A 1 91 ? 18.016 11.145 74.007 1.00 45.38 308 PHE A N 1
ATOM 687 C CA . PHE A 1 91 ? 18.423 10.199 72.965 1.00 46.31 308 PHE A CA 1
ATOM 688 C C . PHE A 1 91 ? 18.907 10.909 71.685 1.00 46.12 308 PHE A C 1
ATOM 689 O O . PHE A 1 91 ? 18.528 12.027 71.410 1.00 45.69 308 PHE A O 1
ATOM 697 N N . ASP A 1 92 ? 19.796 10.243 70.964 1.00 53.75 309 ASP A N 1
ATOM 698 C CA . ASP A 1 92 ? 20.379 10.725 69.706 1.00 57.66 309 ASP A CA 1
ATOM 699 C C . ASP A 1 92 ? 19.255 10.974 68.721 1.00 55.94 309 ASP A C 1
ATOM 700 O O . ASP A 1 92 ? 18.407 10.104 68.539 1.00 55.16 309 ASP A O 1
ATOM 705 N N . SER A 1 93 ? 19.213 12.161 68.120 1.00 51.99 310 SER A N 1
ATOM 706 C CA . SER A 1 93 ? 18.199 12.436 67.105 1.00 55.10 310 SER A CA 1
ATOM 707 C C . SER A 1 93 ? 18.476 11.611 65.800 1.00 56.12 310 SER A C 1
ATOM 708 O O . SER A 1 93 ? 17.564 11.346 65.016 1.00 57.93 310 SER A O 1
ATOM 711 N N . GLY A 1 94 ? 19.717 11.196 65.577 1.00 56.07 311 GLY A N 1
ATOM 712 C CA . GLY A 1 94 ? 20.075 10.397 64.385 1.00 57.89 311 GLY A CA 1
ATOM 713 C C . GLY A 1 94 ? 19.903 8.882 64.440 1.00 60.52 311 GLY A C 1
ATOM 714 O O . GLY A 1 94 ? 20.047 8.213 63.437 1.00 56.39 311 GLY A O 1
ATOM 715 N N . SER A 1 95 ? 19.640 8.298 65.597 1.00 56.28 312 SER A N 1
ATOM 716 C CA . SER A 1 95 ? 19.479 6.841 65.658 1.00 57.70 312 SER A CA 1
ATOM 717 C C . SER A 1 95 ? 18.606 6.569 66.837 1.00 60.48 312 SER A C 1
ATOM 718 O O . SER A 1 95 ? 18.270 7.472 67.576 1.00 57.81 312 SER A O 1
ATOM 721 N N . ASN A 1 96 ? 18.217 5.327 66.997 1.00 56.02 313 ASN A N 1
ATOM 722 C CA . ASN A 1 96 ? 17.301 4.978 68.044 1.00 57.46 313 ASN A CA 1
ATOM 723 C C . ASN A 1 96 ? 17.974 4.121 69.137 1.00 54.41 313 ASN A C 1
ATOM 724 O O . ASN A 1 96 ? 17.273 3.649 70.015 1.00 55.11 313 ASN A O 1
ATOM 729 N N . ASN A 1 97 ? 19.298 3.907 69.041 1.00 52.48 314 ASN A N 1
ATOM 730 C CA . ASN A 1 97 ? 20.040 2.973 69.913 1.00 59.30 314 ASN A CA 1
ATOM 731 C C . ASN A 1 97 ? 21.179 3.601 70.733 1.00 50.86 314 ASN A C 1
ATOM 732 O O . ASN A 1 97 ? 22.043 2.905 71.253 1.00 50.14 314 ASN A O 1
ATOM 737 N N . LYS A 1 98 ? 21.130 4.931 70.841 1.00 52.71 315 LYS A N 1
ATOM 738 C CA . LYS A 1 98 ? 22.097 5.761 71.519 1.00 51.81 315 LYS A CA 1
ATOM 739 C C . LYS A 1 98 ? 21.281 6.693 72.414 1.00 53.44 315 LYS A C 1
ATOM 740 O O . LYS A 1 98 ? 20.675 7.669 71.944 1.00 46.28 315 LYS A O 1
ATOM 746 N N . TYR A 1 99 ? 21.255 6.394 73.703 1.00 43.58 316 TYR A N 1
ATOM 747 C CA . TYR A 1 99 ? 20.390 7.151 74.594 1.00 46.13 316 TYR A CA 1
ATOM 748 C C . TYR A 1 99 ? 20.697 6.876 76.053 1.00 43.38 316 TYR A C 1
ATOM 749 O O . TYR A 1 99 ? 21.469 5.962 76.350 1.00 42.90 316 TYR A O 1
ATOM 766 N N . ARG A 1 101 ? 18.215 6.871 79.696 1.00 47.15 318 ARG A N 1
ATOM 767 C CA . ARG A 1 101 ? 16.839 6.914 80.099 1.00 45.89 318 ARG A CA 1
ATOM 768 C C . ARG A 1 101 ? 16.623 6.482 81.578 1.00 42.40 318 ARG A C 1
ATOM 769 O O . ARG A 1 101 ? 17.154 5.467 82.001 1.00 49.19 318 ARG A O 1
ATOM 777 N N . LEU A 1 102 ? 15.828 7.225 82.324 1.00 44.18 319 LEU A N 1
ATOM 778 C CA . LEU A 1 102 ? 15.580 6.865 83.741 1.00 47.04 319 LEU A CA 1
ATOM 779 C C . LEU A 1 102 ? 14.183 6.325 83.719 1.00 49.21 319 LEU A C 1
ATOM 780 O O . LEU A 1 102 ? 13.301 6.939 83.124 1.00 51.92 319 LEU A O 1
ATOM 785 N N . THR A 1 103 ? 13.979 5.157 84.335 1.00 46.61 320 THR A N 1
ATOM 786 C CA . THR A 1 103 ? 12.693 4.555 84.346 1.00 42.60 320 THR A CA 1
ATOM 787 C C . THR A 1 103 ? 12.239 4.129 85.763 1.00 50.81 320 THR A C 1
ATOM 788 O O . THR A 1 103 ? 13.059 3.849 86.652 1.00 48.96 320 THR A O 1
ATOM 792 N N . ALA A 1 104 ? 10.924 4.137 85.922 1.00 45.40 321 ALA A N 1
ATOM 793 C CA . ALA A 1 104 ? 10.240 3.563 87.052 1.00 59.49 321 ALA A CA 1
ATOM 794 C C . ALA A 1 104 ? 10.104 2.083 86.706 1.00 63.12 321 ALA A C 1
ATOM 795 O O . ALA A 1 104 ? 9.894 1.727 85.528 1.00 60.10 321 ALA A O 1
ATOM 797 N N . GLU A 1 105 ? 10.271 1.221 87.707 1.00 58.18 322 GLU A N 1
ATOM 798 C CA . GLU A 1 105 ? 10.219 -0.222 87.496 1.00 64.40 322 GLU A CA 1
ATOM 799 C C . GLU A 1 105 ? 8.935 -0.900 88.003 1.00 66.94 322 GLU A C 1
ATOM 800 O O . GLU A 1 105 ? 8.036 -0.240 88.549 1.00 68.86 322 GLU A O 1
ATOM 806 N N . SER A 1 106 ? 8.829 -2.213 87.789 1.00 71.33 323 SER A N 1
ATOM 807 C CA . SER A 1 106 ? 7.631 -2.981 88.201 1.00 78.81 323 SER A CA 1
ATOM 808 C C . SER A 1 106 ? 7.196 -2.816 89.637 1.00 76.88 323 SER A C 1
ATOM 809 O O . SER A 1 106 ? 6.079 -3.173 89.968 1.00 84.22 323 SER A O 1
ATOM 812 N N . ASP A 1 107 ? 8.039 -2.257 90.488 1.00 73.40 324 ASP A N 1
ATOM 813 C CA . ASP A 1 107 ? 7.723 -2.235 91.905 1.00 78.08 324 ASP A CA 1
ATOM 814 C C . ASP A 1 107 ? 8.027 -0.974 92.702 1.00 75.31 324 ASP A C 1
ATOM 815 O O . ASP A 1 107 ? 7.941 -0.991 93.936 1.00 85.64 324 ASP A O 1
ATOM 820 N N . GLY A 1 108 ? 8.330 0.134 92.039 1.00 65.83 325 GLY A N 1
ATOM 821 C CA . GLY A 1 108 ? 8.649 1.376 92.777 1.00 59.70 325 GLY A CA 1
ATOM 822 C C . GLY A 1 108 ? 10.142 1.635 92.736 1.00 54.30 325 GLY A C 1
ATOM 823 O O . GLY A 1 108 ? 10.598 2.735 93.061 1.00 57.03 325 GLY A O 1
ATOM 824 N N . LYS A 1 109 ? 10.924 0.617 92.373 1.00 56.00 326 LYS A N 1
ATOM 825 C CA . LYS A 1 109 ? 12.339 0.847 92.126 1.00 61.06 326 LYS A CA 1
ATOM 826 C C . LYS A 1 109 ? 12.439 1.761 90.896 1.00 55.66 326 LYS A C 1
ATOM 827 O O . LYS A 1 109 ? 11.422 2.052 90.255 1.00 55.46 326 LYS A O 1
ATOM 833 N N . ILE A 1 110 ? 13.647 2.256 90.648 1.00 55.23 327 ILE A N 1
ATOM 834 C CA . ILE A 1 110 ? 13.952 3.102 89.496 1.00 61.30 327 ILE A CA 1
ATOM 835 C C . ILE A 1 110 ? 15.221 2.558 88.872 1.00 62.21 327 ILE A C 1
ATOM 836 O O . ILE A 1 110 ? 16.040 1.939 89.557 1.00 60.92 327 ILE A O 1
ATOM 841 N N . LYS A 1 111 ? 15.352 2.765 87.571 1.00 56.09 328 LYS A N 1
ATOM 842 C CA . LYS A 1 111 ? 16.516 2.308 86.843 1.00 53.07 328 LYS A CA 1
ATOM 843 C C . LYS A 1 111 ? 17.008 3.371 85.893 1.00 49.28 328 LYS A C 1
ATOM 844 O O . LYS A 1 111 ? 16.235 4.042 85.211 1.00 51.19 328 LYS A O 1
ATOM 850 N N . PHE A 1 112 ? 18.314 3.486 85.835 1.00 50.00 329 PHE A N 1
ATOM 851 C CA . PHE A 1 112 ? 18.935 4.392 84.935 1.00 50.01 329 PHE A CA 1
ATOM 852 C C . PHE A 1 112 ? 19.726 3.520 83.995 1.00 52.11 329 PHE A C 1
ATOM 853 O O . PHE A 1 112 ? 20.354 2.576 84.405 1.00 49.89 329 PHE A O 1
ATOM 861 N N . ALA A 1 113 ? 19.640 3.834 82.724 1.00 43.67 330 ALA A N 1
ATOM 862 C CA . ALA A 1 113 ? 20.300 3.068 81.653 1.00 47.58 330 ALA A CA 1
ATOM 863 C C . ALA A 1 113 ? 20.940 4.006 80.660 1.00 44.40 330 ALA A C 1
ATOM 864 O O . ALA A 1 113 ? 20.392 5.068 80.392 1.00 46.11 330 ALA A O 1
ATOM 874 N N . THR A 1 115 ? 23.114 3.568 76.890 1.00 51.19 332 THR A N 1
ATOM 875 C CA . THR A 1 115 ? 23.511 2.619 75.871 1.00 49.83 332 THR A CA 1
ATOM 876 C C . THR A 1 115 ? 23.928 3.330 74.606 1.00 50.23 332 THR A C 1
ATOM 877 O O . THR A 1 115 ? 23.510 4.464 74.268 1.00 47.48 332 THR A O 1
ATOM 881 N N . GLN A 1 116 ? 24.794 2.610 73.934 1.00 55.14 333 GLN A N 1
ATOM 882 C CA . GLN A 1 116 ? 25.343 2.974 72.677 1.00 60.71 333 GLN A CA 1
ATOM 883 C C . GLN A 1 116 ? 25.002 1.826 71.688 1.00 63.41 333 GLN A C 1
ATOM 884 O O . GLN A 1 116 ? 25.315 1.930 70.525 1.00 59.86 333 GLN A O 1
ATOM 890 N N . SER A 1 117 ? 24.336 0.753 72.128 1.00 58.78 334 SER A N 1
ATOM 891 C CA . SER A 1 117 ? 24.026 -0.338 71.210 1.00 57.81 334 SER A CA 1
ATOM 892 C C . SER A 1 117 ? 22.611 -0.834 71.380 1.00 51.23 334 SER A C 1
ATOM 893 O O . SER A 1 117 ? 22.348 -2.037 71.386 1.00 54.71 334 SER A O 1
ATOM 896 N N . GLY A 1 118 ? 21.682 0.100 71.516 1.00 51.76 335 GLY A N 1
ATOM 897 C CA . GLY A 1 118 ? 20.277 -0.236 71.659 1.00 48.28 335 GLY A CA 1
ATOM 898 C C . GLY A 1 118 ? 19.908 -0.842 73.013 1.00 53.73 335 GLY A C 1
ATOM 899 O O . GLY A 1 118 ? 20.721 -0.909 73.966 1.00 52.52 335 GLY A O 1
ATOM 900 N N . TYR A 1 119 ? 18.660 -1.288 73.057 1.00 50.59 336 TYR A N 1
ATOM 901 C CA . TYR A 1 119 ? 18.045 -1.841 74.247 1.00 55.38 336 TYR A CA 1
ATOM 902 C C . TYR A 1 119 ? 18.839 -2.975 74.877 1.00 56.65 336 TYR A C 1
ATOM 903 O O . TYR A 1 119 ? 18.976 -3.012 76.083 1.00 54.16 336 TYR A O 1
ATOM 912 N N . TYR A 1 120 ? 19.394 -3.865 74.067 1.00 56.82 337 TYR A N 1
ATOM 913 C CA . TYR A 1 120 ? 20.098 -5.019 74.606 1.00 58.00 337 TYR A CA 1
ATOM 914 C C . TYR A 1 120 ? 21.464 -4.700 75.080 1.00 56.94 337 TYR A C 1
ATOM 915 O O . TYR A 1 120 ? 22.131 -5.575 75.590 1.00 59.32 337 TYR A O 1
ATOM 924 N N . GLY A 1 121 ? 21.912 -3.470 74.899 1.00 54.77 338 GLY A N 1
ATOM 925 C CA . GLY A 1 121 ? 23.238 -3.120 75.360 1.00 54.71 338 GLY A CA 1
ATOM 926 C C . GLY A 1 121 ? 23.181 -2.173 76.535 1.00 48.51 338 GLY A C 1
ATOM 927 O O . GLY A 1 121 ? 24.168 -1.619 76.923 1.00 48.83 338 GLY A O 1
ATOM 928 N N . GLU A 1 122 ? 22.023 -1.959 77.088 1.00 48.69 339 GLU A N 1
ATOM 929 C CA . GLU A 1 122 ? 21.947 -1.033 78.214 1.00 55.62 339 GLU A CA 1
ATOM 930 C C . GLU A 1 122 ? 22.861 -1.388 79.378 1.00 52.81 339 GLU A C 1
ATOM 931 O O . GLU A 1 122 ? 22.970 -2.539 79.758 1.00 51.37 339 GLU A O 1
ATOM 937 N N . LYS A 1 123 ? 23.577 -0.385 79.862 1.00 60.64 340 LYS A N 1
ATOM 938 C CA . LYS A 1 123 ? 24.382 -0.481 81.085 1.00 65.10 340 LYS A CA 1
ATOM 939 C C . LYS A 1 123 ? 23.492 0.256 82.059 1.00 60.37 340 LYS A C 1
ATOM 940 O O . LYS A 1 123 ? 23.104 1.397 81.797 1.00 58.69 340 LYS A O 1
ATOM 946 N N . THR A 1 124 ? 23.212 -0.359 83.198 1.00 58.30 341 THR A N 1
ATOM 947 C CA . THR A 1 124 ? 22.215 0.159 84.103 1.00 56.35 341 THR A CA 1
ATOM 948 C C . THR A 1 124 ? 22.595 0.288 85.561 1.00 60.23 341 THR A C 1
ATOM 949 O O . THR A 1 124 ? 23.574 -0.295 86.017 1.00 63.62 341 THR A O 1
ATOM 953 N N . ILE A 1 125 ? 21.775 1.051 86.282 1.00 59.42 342 ILE A N 1
ATOM 954 C CA . ILE A 1 125 ? 21.870 1.174 87.737 1.00 63.14 342 ILE A CA 1
ATOM 955 C C . ILE A 1 125 ? 20.442 1.036 88.201 1.00 63.15 342 ILE A C 1
ATOM 956 O O . ILE A 1 125 ? 19.556 1.729 87.686 1.00 57.13 342 ILE A O 1
ATOM 961 N N . THR A 1 126 ? 20.202 0.166 89.175 1.00 62.35 343 THR A N 1
ATOM 962 C CA . THR A 1 126 ? 18.846 -0.069 89.661 1.00 66.74 343 THR A CA 1
ATOM 963 C C . THR A 1 126 ? 18.774 0.130 91.163 1.00 65.98 343 THR A C 1
ATOM 964 O O . THR A 1 126 ? 19.638 -0.331 91.873 1.00 61.27 343 THR A O 1
ATOM 968 N N . SER A 1 127 ? 17.740 0.803 91.655 1.00 67.93 344 SER A N 1
ATOM 969 C CA . SER A 1 127 ? 17.609 1.008 93.105 1.00 59.48 344 SER A CA 1
ATOM 970 C C . SER A 1 127 ? 17.283 -0.302 93.870 1.00 65.24 344 SER A C 1
ATOM 971 O O . SER A 1 127 ? 16.904 -1.309 93.262 1.00 63.33 344 SER A O 1
ATOM 974 N N . GLY A 1 128 ? 17.452 -0.285 95.196 1.00 65.46 345 GLY A N 1
ATOM 975 C CA . GLY A 1 128 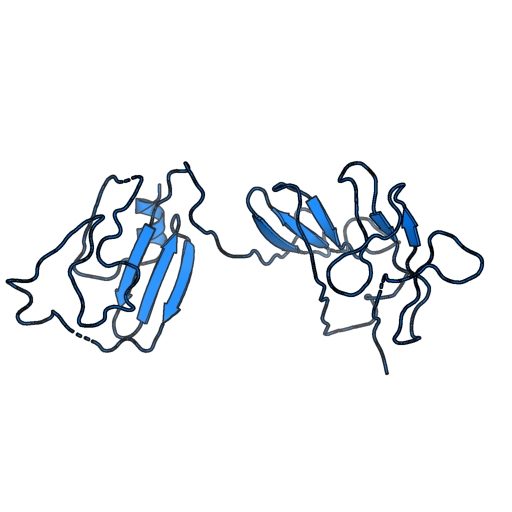? 17.269 -1.489 96.053 1.00 66.70 345 GLY A CA 1
ATOM 976 C C . GLY A 1 128 ? 15.849 -1.989 96.289 1.00 65.25 345 GLY A C 1
ATOM 977 O O . GLY A 1 128 ? 14.895 -1.230 96.203 1.00 64.71 345 GLY A O 1
ATOM 978 N N . SER A 1 129 ? 15.700 -3.283 96.570 1.00 72.76 346 SER A N 1
ATOM 979 C CA . SER A 1 129 ? 14.383 -3.853 96.888 1.00 73.53 346 SER A CA 1
ATOM 980 C C . SER A 1 129 ? 14.023 -3.437 98.337 1.00 69.60 346 SER A C 1
ATOM 981 O O . SER A 1 129 ? 14.884 -2.967 99.080 1.00 69.45 346 SER A O 1
ATOM 984 N N . ALA A 1 130 ? 12.747 -3.626 98.679 1.00 68.85 347 ALA A N 1
ATOM 985 C CA . ALA A 1 130 ? 12.138 -3.328 99.983 1.00 76.92 347 ALA A CA 1
ATOM 986 C C . ALA A 1 130 ? 11.055 -4.410 100.192 1.00 75.48 347 ALA A C 1
ATOM 987 O O . ALA A 1 130 ? 10.783 -5.172 99.252 1.00 64.37 347 ALA A O 1
ATOM 989 N N . LEU A 1 131 ? 10.435 -4.483 101.376 1.00 61.08 348 LEU A N 1
ATOM 990 C CA . LEU A 1 131 ? 9.359 -5.476 101.605 1.00 63.45 348 LEU A CA 1
ATOM 991 C C . LEU A 1 131 ? 8.009 -4.929 101.242 1.00 64.92 348 LEU A C 1
ATOM 992 O O . LEU A 1 131 ? 7.566 -3.955 101.834 1.00 75.21 348 LEU A O 1
ATOM 997 N N . THR A 1 132 ? 7.330 -5.619 100.328 1.00 76.18 349 THR A N 1
ATOM 998 C CA . THR A 1 132 ? 6.048 -5.183 99.768 1.00 78.79 349 THR A CA 1
ATOM 999 C C . THR A 1 132 ? 4.930 -5.903 100.462 1.00 77.30 349 THR A C 1
ATOM 1000 O O . THR A 1 132 ? 5.067 -7.081 100.768 1.00 68.51 349 THR A O 1
ATOM 1004 N N . GLU A 1 133 ? 3.812 -5.206 100.658 1.00 80.85 350 GLU A N 1
ATOM 1005 C CA . GLU A 1 133 ? 2.681 -5.767 101.377 1.00 82.57 350 GLU A CA 1
ATOM 1006 C C . GLU A 1 133 ? 2.130 -6.989 100.666 1.00 84.14 350 GLU A C 1
ATOM 1007 O O . GLU A 1 133 ? 1.956 -6.995 99.441 1.00 81.94 350 GLU A O 1
ATOM 1013 N N . GLY A 1 134 ? 1.866 -8.032 101.440 1.00 71.43 351 GLY A N 1
ATOM 1014 C CA . GLY A 1 134 ? 1.296 -9.259 100.898 1.00 69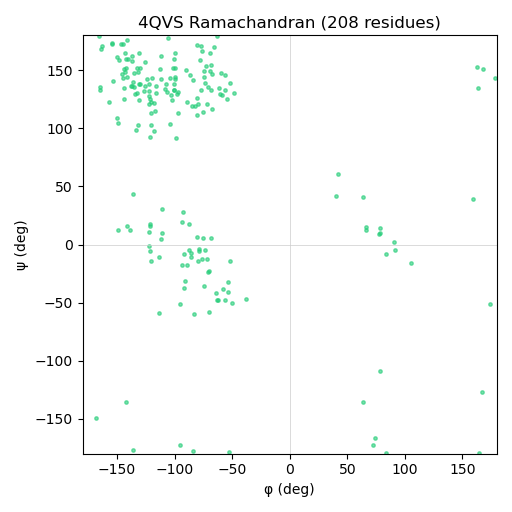.30 351 GLY A CA 1
ATOM 1015 C C . GLY A 1 134 ? 2.169 -10.057 99.937 1.00 69.67 351 GLY A C 1
ATOM 1016 O O . GLY A 1 134 ? 1.674 -11.000 99.305 1.00 65.30 351 GLY A O 1
ATOM 1017 N N . VAL A 1 135 ? 3.462 -9.729 99.851 1.00 64.91 352 VAL A N 1
ATOM 1018 C CA . VAL A 1 135 ? 4.376 -10.438 98.957 1.00 70.79 352 VAL A CA 1
ATOM 1019 C C . VAL A 1 135 ? 5.516 -11.170 99.684 1.00 67.56 352 VAL A C 1
ATOM 1020 O O . VAL A 1 135 ? 6.382 -10.530 100.258 1.00 67.39 352 VAL A O 1
ATOM 1024 N N . TRP A 1 136 ? 5.536 -12.504 99.601 1.00 68.03 353 TRP A N 1
ATOM 1025 C CA . TRP A 1 136 ? 6.610 -13.328 100.196 1.00 64.59 353 TRP A CA 1
ATOM 1026 C C . TRP A 1 136 ? 7.993 -12.903 99.736 1.00 66.46 353 TRP A C 1
ATOM 1027 O O . TRP A 1 136 ? 8.243 -12.838 98.546 1.00 62.53 353 TRP A O 1
ATOM 1038 N N . LYS A 1 137 ? 8.897 -12.609 100.657 1.00 63.32 354 LYS A N 1
ATOM 1039 C CA . LYS A 1 137 ? 10.274 -12.282 100.271 1.00 67.36 354 LYS A CA 1
ATOM 1040 C C . LYS A 1 137 ? 11.249 -12.998 101.218 1.00 59.22 354 LYS A C 1
ATOM 1041 O O . LYS A 1 137 ? 10.861 -13.383 102.309 1.00 63.99 354 LYS A O 1
ATOM 1047 N N . HIS A 1 138 ? 12.487 -13.200 100.780 1.00 55.74 355 HIS A N 1
ATOM 1048 C CA . HIS A 1 138 ? 13.494 -13.824 101.609 1.00 59.42 355 HIS A CA 1
ATOM 1049 C C . HIS A 1 138 ? 14.339 -12.742 102.250 1.00 60.65 355 HIS A C 1
ATOM 1050 O O . HIS A 1 138 ? 14.775 -11.828 101.582 1.00 63.20 355 HIS A O 1
ATOM 1057 N N . VAL A 1 139 ? 14.554 -12.830 103.553 1.00 57.24 356 VAL A N 1
ATOM 1058 C CA . VAL A 1 139 ? 15.402 -11.857 104.205 1.00 57.16 356 VAL A CA 1
ATOM 1059 C C . VAL A 1 139 ? 16.547 -12.535 104.936 1.00 54.70 356 VAL A C 1
ATOM 1060 O O . VAL A 1 139 ? 16.366 -13.580 105.525 1.00 55.19 356 VAL A O 1
ATOM 1064 N N . ALA A 1 140 ? 17.721 -11.918 104.917 1.00 56.69 357 ALA A N 1
ATOM 1065 C CA . ALA A 1 140 ? 18.866 -12.449 105.651 1.00 54.94 357 ALA A CA 1
ATOM 1066 C C . ALA A 1 140 ? 19.730 -11.321 106.180 1.00 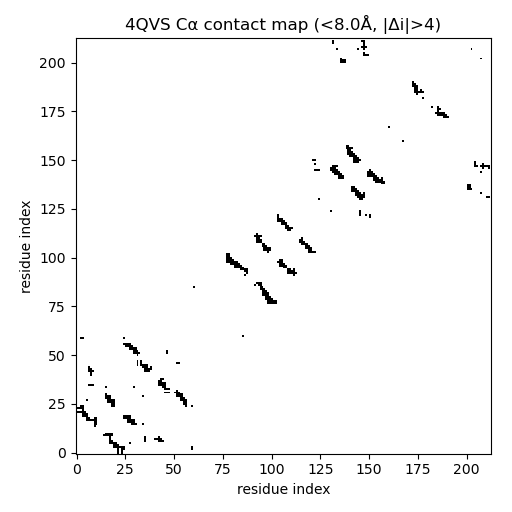57.66 357 ALA A C 1
ATOM 1067 O O . ALA A 1 140 ? 19.755 -10.234 105.604 1.00 54.04 357 ALA A O 1
ATOM 1069 N N . VAL A 1 141 ? 20.336 -11.567 107.347 1.00 56.66 358 VAL A N 1
ATOM 1070 C CA . VAL A 1 141 ? 21.313 -10.702 107.940 1.00 52.63 358 VAL A CA 1
ATOM 1071 C C . VAL A 1 141 ? 22.538 -11.575 108.111 1.00 50.92 358 VAL A C 1
ATOM 1072 O O . VAL A 1 141 ? 22.400 -12.709 108.567 1.00 59.49 358 VAL A O 1
ATOM 1076 N N . THR A 1 142 ? 23.721 -11.053 107.808 1.00 48.27 359 THR A N 1
ATOM 1077 C CA . THR A 1 142 ? 25.003 -11.766 107.993 1.00 50.57 359 THR A CA 1
ATOM 1078 C C . THR A 1 142 ? 25.979 -10.859 108.749 1.00 52.64 359 THR A C 1
ATOM 1079 O O . THR A 1 142 ? 26.031 -9.639 108.491 1.00 53.24 359 THR A O 1
ATOM 1083 N N . LEU A 1 143 ? 26.726 -11.424 109.703 1.00 60.12 360 LEU A N 1
ATOM 1084 C CA . LEU A 1 143 ? 27.773 -10.669 110.416 1.00 64.35 360 LEU A CA 1
ATOM 1085 C C . LEU A 1 143 ? 29.084 -11.399 110.163 1.00 67.05 360 LEU A C 1
ATOM 1086 O O . LEU A 1 143 ? 29.196 -12.597 110.432 1.00 65.19 360 LEU A O 1
ATOM 1091 N N . SER A 1 144 ? 30.049 -10.678 109.603 1.00 68.19 361 SER A N 1
ATOM 1092 C CA . SER A 1 144 ? 31.366 -11.221 109.283 1.00 72.32 361 SER A CA 1
ATOM 1093 C C . SER A 1 144 ? 32.411 -10.241 109.759 1.00 71.62 361 SER A C 1
ATOM 1094 O O . SER A 1 144 ? 32.722 -9.265 109.069 1.00 76.36 361 SER A O 1
ATOM 1097 N N . GLY A 1 145 ? 32.978 -10.515 110.926 1.00 70.39 362 GLY A N 1
ATOM 1098 C CA . GLY A 1 145 ? 33.943 -9.606 111.502 1.00 75.19 362 GLY A CA 1
ATOM 1099 C C . GLY A 1 145 ? 33.150 -8.354 111.757 1.00 70.97 362 GLY A C 1
ATOM 1100 O O . GLY A 1 145 ? 32.016 -8.446 112.197 1.00 72.34 362 GLY A O 1
ATOM 1101 N N . ASP A 1 146 ? 33.715 -7.199 111.409 1.00 76.45 363 ASP A N 1
ATOM 1102 C CA . ASP A 1 146 ? 33.063 -5.895 111.628 1.00 76.72 363 ASP A CA 1
ATOM 1103 C C . ASP A 1 146 ? 31.984 -5.533 110.615 1.00 75.66 363 ASP A C 1
ATOM 1104 O O . ASP A 1 146 ? 31.313 -4.513 110.781 1.00 77.07 363 ASP A O 1
ATOM 1109 N N . THR A 1 147 ? 31.812 -6.354 109.581 1.00 68.60 364 THR A N 1
ATOM 1110 C CA . THR A 1 147 ? 30.851 -6.056 108.528 1.00 71.12 364 THR A CA 1
ATOM 1111 C C . THR A 1 147 ? 29.555 -6.831 108.618 1.00 67.97 364 THR A C 1
ATOM 1112 O O . THR A 1 147 ? 29.565 -8.057 108.604 1.00 74.74 364 THR A O 1
ATOM 1116 N N . GLY A 1 148 ? 28.439 -6.107 108.662 1.00 68.36 365 GLY A N 1
ATOM 1117 C CA . GLY A 1 148 ? 27.109 -6.711 108.718 1.00 67.56 365 GLY A CA 1
ATOM 1118 C C . GLY A 1 148 ? 26.390 -6.433 107.416 1.00 63.58 365 GLY A C 1
ATOM 1119 O O . GLY A 1 148 ? 26.515 -5.343 106.885 1.00 69.74 365 GLY A O 1
ATOM 1120 N N . THR A 1 149 ? 25.612 -7.388 106.912 1.00 62.43 366 THR A N 1
ATOM 1121 C CA . THR A 1 149 ? 24.913 -7.192 105.632 1.00 62.19 366 THR A CA 1
ATOM 1122 C C . THR A 1 149 ? 23.445 -7.626 105.619 1.00 60.88 366 THR A C 1
ATOM 1123 O O . THR A 1 149 ? 23.082 -8.687 106.131 1.00 68.54 366 THR A O 1
ATOM 1127 N N . LEU A 1 150 ? 22.603 -6.784 105.037 1.00 59.21 367 LEU A N 1
ATOM 1128 C CA . LEU A 1 150 ? 21.198 -7.084 104.856 1.00 55.56 367 LEU A CA 1
ATOM 1129 C C . LEU A 1 150 ? 20.975 -7.533 103.456 1.00 59.04 367 LEU A C 1
ATOM 1130 O O . LEU A 1 150 ? 21.487 -6.908 102.501 1.00 60.69 367 LEU A O 1
ATOM 1135 N N . TYR A 1 151 ? 20.149 -8.563 103.331 1.00 59.85 368 TYR A N 1
ATOM 1136 C CA . TYR A 1 151 ? 19.762 -9.107 102.053 1.00 62.66 368 TYR A CA 1
ATOM 1137 C C . TYR A 1 151 ? 18.252 -9.290 101.950 1.00 65.82 368 TYR A C 1
ATOM 1138 O O . TYR A 1 151 ? 17.605 -9.764 102.905 1.00 55.40 368 TYR A O 1
ATOM 1147 N N . ILE A 1 152 ? 17.706 -8.937 100.781 1.00 59.67 369 ILE A N 1
ATOM 1148 C CA . ILE A 1 152 ? 16.307 -9.186 100.437 1.00 64.68 369 ILE A CA 1
ATOM 1149 C C . ILE A 1 152 ? 16.368 -10.019 99.160 1.00 69.52 369 ILE A C 1
ATOM 1150 O O . ILE A 1 152 ? 17.054 -9.647 98.231 1.00 62.69 369 ILE A O 1
ATOM 1155 N N . ASN A 1 153 ? 15.690 -11.158 99.136 1.00 67.88 370 ASN A N 1
ATOM 1156 C CA . ASN A 1 153 ? 15.794 -12.095 98.012 1.00 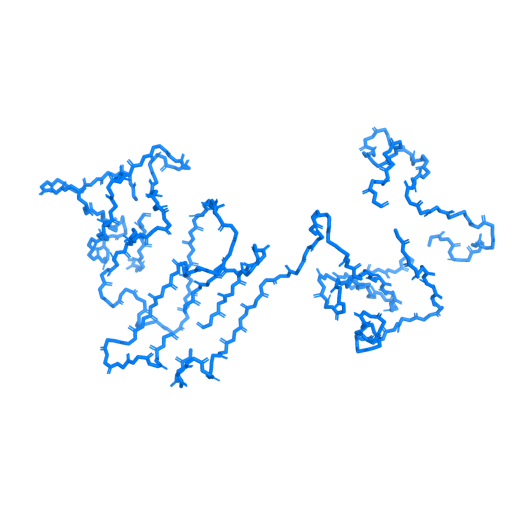72.79 370 ASN A CA 1
ATOM 1157 C C . ASN A 1 153 ? 17.205 -12.269 97.456 1.00 73.58 370 ASN A C 1
ATOM 1158 O O . ASN A 1 153 ? 17.398 -12.312 96.246 1.00 80.32 370 ASN A O 1
ATOM 1163 N N . GLY A 1 154 ? 18.192 -12.346 98.343 1.00 70.20 371 GLY A N 1
ATOM 1164 C CA . GLY A 1 154 ? 19.581 -12.615 97.943 1.00 73.91 371 GLY A CA 1
ATOM 1165 C C . GLY A 1 154 ? 20.374 -11.465 97.361 1.00 73.98 371 GLY A C 1
ATOM 1166 O O . GLY A 1 154 ? 21.483 -11.674 96.854 1.00 59.57 371 GLY A O 1
ATOM 1167 N N . GLU A 1 155 ? 19.800 -10.264 97.457 1.00 74.09 372 GLU A N 1
ATOM 1168 C CA . GLU A 1 155 ? 20.414 -9.042 96.986 1.00 71.48 372 GLU A CA 1
ATOM 1169 C C . GLU A 1 155 ? 20.829 -8.211 98.174 1.00 65.97 372 GLU A C 1
ATOM 1170 O O . GLU A 1 155 ? 20.062 -8.023 99.105 1.00 69.82 372 GLU A O 1
ATOM 1176 N N . ASN A 1 156 ? 22.047 -7.695 98.114 1.00 62.69 373 ASN A N 1
ATOM 1177 C CA . ASN A 1 156 ? 22.607 -6.845 99.156 1.00 63.73 373 ASN A CA 1
ATOM 1178 C C . ASN A 1 156 ? 21.952 -5.475 99.145 1.00 67.50 373 ASN A C 1
ATOM 1179 O O . ASN A 1 156 ? 22.024 -4.741 98.136 1.00 66.33 373 ASN A O 1
ATOM 1184 N N . VAL A 1 157 ? 21.341 -5.117 100.272 1.00 65.47 374 VAL A N 1
ATOM 1185 C CA . VAL A 1 157 ? 20.585 -3.857 100.407 1.00 67.77 374 VAL A CA 1
ATOM 1186 C C . VAL A 1 157 ? 21.065 -2.900 101.532 1.00 68.52 374 VAL A C 1
ATOM 1187 O O . VAL A 1 157 ? 20.397 -1.918 101.847 1.00 61.87 374 VAL A O 1
ATOM 1191 N N . GLY A 1 158 ? 22.227 -3.183 102.115 1.00 72.01 375 GLY A N 1
ATOM 1192 C CA . GLY A 1 158 ? 22.803 -2.350 103.164 1.00 65.71 375 GLY A CA 1
ATOM 1193 C C . GLY A 1 158 ? 23.960 -3.070 103.842 1.00 65.45 375 GLY A C 1
ATOM 1194 O O . GLY A 1 158 ? 23.985 -4.297 103.880 1.00 64.49 375 GLY A O 1
ATOM 1195 N N . GLU A 1 159 ? 24.921 -2.290 104.344 1.00 66.83 376 GLU A N 1
ATOM 1196 C CA . GLU A 1 159 ? 26.100 -2.764 105.086 1.00 72.41 376 GLU A CA 1
ATOM 1197 C C . GLU A 1 159 ? 26.533 -1.734 106.119 1.00 72.28 376 GLU A C 1
ATOM 1198 O O . GLU A 1 159 ? 26.256 -0.538 106.004 1.00 73.27 376 GLU A O 1
ATOM 1204 N N . ASN A 1 160 ? 27.261 -2.210 107.109 1.00 70.46 377 ASN A N 1
ATOM 1205 C CA . ASN A 1 160 ? 27.836 -1.338 108.102 1.00 76.26 377 ASN A CA 1
ATOM 1206 C C . ASN A 1 160 ? 29.106 -2.046 108.516 1.00 83.12 377 ASN A C 1
ATOM 1207 O O . ASN A 1 160 ? 29.091 -3.029 109.262 1.00 79.94 377 ASN A O 1
ATOM 1212 N N . ASN A 1 161 ? 30.206 -1.509 108.022 1.00 84.84 378 ASN A N 1
ATOM 1213 C CA . ASN A 1 161 ? 31.519 -2.079 108.227 1.00 88.92 378 ASN A CA 1
ATOM 1214 C C . ASN A 1 161 ? 32.131 -1.742 109.590 1.00 84.35 378 ASN A C 1
ATOM 1215 O O . ASN A 1 161 ? 33.272 -2.090 109.848 1.00 90.07 378 ASN A O 1
ATOM 1220 N N . THR A 1 162 ? 31.367 -1.098 110.466 1.00 82.33 379 THR A N 1
ATOM 1221 C CA . THR A 1 162 ? 31.862 -0.707 111.788 1.00 90.52 379 THR A CA 1
ATOM 1222 C C . THR A 1 162 ? 31.222 -1.479 112.945 1.00 86.18 379 THR A C 1
ATOM 1223 O O . THR A 1 162 ? 31.066 -0.927 114.034 1.00 80.74 379 THR A O 1
ATOM 1227 N N . LEU A 1 163 ? 30.833 -2.728 112.729 1.00 80.86 380 LEU A N 1
ATOM 1228 C CA . LEU A 1 163 ? 30.162 -3.484 113.791 1.00 81.56 380 LEU A CA 1
ATOM 1229 C C . LEU A 1 163 ? 31.091 -4.428 114.558 1.00 83.41 380 LEU A C 1
ATOM 1230 O O . LEU A 1 163 ? 31.269 -5.579 114.171 1.00 93.41 380 LEU A O 1
ATOM 1235 N N . SER A 1 164 ? 31.666 -3.926 115.651 1.00 87.76 381 SER A N 1
ATOM 1236 C CA . SER A 1 164 ? 32.555 -4.705 116.513 1.00 84.32 381 SER A CA 1
ATOM 1237 C C . SER A 1 164 ? 31.842 -5.351 117.673 1.00 82.06 381 SER A C 1
ATOM 1238 O O . SER A 1 164 ? 32.381 -6.264 118.278 1.00 88.01 381 SER A O 1
ATOM 1241 N N . LEU A 1 165 ? 30.642 -4.891 117.993 1.00 78.10 382 LEU A N 1
ATOM 1242 C CA . LEU A 1 165 ? 29.880 -5.467 119.109 1.00 89.26 382 LEU A CA 1
ATOM 1243 C C . LEU A 1 165 ? 29.721 -6.988 119.033 1.00 79.39 382 LEU A C 1
ATOM 1244 O O . LEU A 1 165 ? 29.659 -7.560 117.948 1.00 84.64 382 LEU A O 1
ATOM 1249 N N . PRO A 1 167 ? 27.499 -8.247 122.160 1.00 96.30 384 PRO A N 1
ATOM 1250 C CA . PRO A 1 167 ? 26.511 -7.877 123.186 1.00 86.60 384 PRO A CA 1
ATOM 1251 C C . PRO A 1 167 ? 26.019 -9.074 124.013 1.00 90.08 384 PRO A C 1
ATOM 1252 O O . PRO A 1 167 ? 26.014 -9.030 125.236 1.00 72.77 384 PRO A O 1
ATOM 1256 N N . LEU A 1 168 ? 25.587 -10.123 123.320 1.00 99.44 385 LEU A N 1
ATOM 1257 C CA . LEU A 1 168 ? 25.094 -11.358 123.930 1.00 95.68 385 LEU A CA 1
ATOM 1258 C C . LEU A 1 168 ? 26.243 -12.322 124.078 1.00 101.35 385 LEU A C 1
ATOM 1259 O O . LEU A 1 168 ? 26.297 -13.063 125.047 1.00 105.51 385 LEU A O 1
ATOM 1264 N N . THR A 1 169 ? 27.128 -12.309 123.075 1.00 105.66 386 THR A N 1
ATOM 1265 C CA . THR A 1 169 ? 28.287 -13.196 122.963 1.00 107.20 386 THR A CA 1
ATOM 1266 C C . THR A 1 169 ? 29.491 -12.662 123.735 1.00 97.59 386 THR A C 1
ATOM 1267 O O . THR A 1 169 ? 29.945 -11.568 123.402 1.00 86.94 386 THR A O 1
ATOM 1271 N N . PHE A 1 170 ? 30.030 -13.362 124.745 1.00 115.36 387 PHE A N 1
ATOM 1272 C CA . PHE A 1 170 ? 29.561 -14.657 125.270 1.00 128.08 387 PHE A CA 1
ATOM 1273 C C . PHE A 1 170 ? 28.632 -14.375 126.482 1.00 127.15 387 PHE A C 1
ATOM 1274 O O . PHE A 1 170 ? 28.316 -13.211 126.750 1.00 116.07 387 PHE A O 1
ATOM 1282 N N . LEU A 1 171 ? 28.218 -15.430 127.201 1.00 129.28 388 LEU A N 1
ATOM 1283 C CA . LEU A 1 171 ? 27.179 -15.405 128.265 1.00 118.32 388 LEU A CA 1
ATOM 1284 C C . LEU A 1 171 ? 25.811 -15.385 127.563 1.00 108.10 388 LEU A C 1
ATOM 1285 O O . LEU A 1 171 ? 24.765 -15.147 128.176 1.00 82.75 388 LEU A O 1
ATOM 1290 N N . GLY A 1 172 ? 25.857 -15.701 126.266 1.00 96.97 389 GLY A N 1
ATOM 1291 C CA . GLY A 1 172 ? 24.697 -15.758 125.412 1.00 88.05 389 GLY A CA 1
ATOM 1292 C C . GLY A 1 172 ? 23.947 -17.057 125.599 1.00 90.52 389 GLY A C 1
ATOM 1293 O O . GLY A 1 172 ? 22.822 -17.162 125.137 1.00 88.41 389 GLY A O 1
ATOM 1294 N N . GLU A 1 173 ? 24.571 -18.048 126.244 1.00 88.09 390 GLU A N 1
ATOM 1295 C CA . GLU A 1 173 ? 23.905 -19.318 126.613 1.00 90.26 390 GLU A CA 1
ATOM 1296 C C . GLU A 1 173 ? 22.420 -19.143 127.078 1.00 78.75 390 GLU A C 1
ATOM 1297 O O . GLU A 1 173 ? 21.526 -19.868 126.610 1.00 63.88 390 GLU A O 1
ATOM 1303 N N . THR A 1 174 ? 22.151 -18.177 127.959 1.00 61.86 391 THR A N 1
ATOM 1304 C CA . THR A 1 174 ? 20.775 -17.898 128.411 1.00 56.32 391 THR A CA 1
ATOM 1305 C C . THR A 1 174 ? 20.059 -16.770 127.587 1.00 53.47 391 THR A C 1
ATOM 1306 O O . THR A 1 174 ? 19.076 -16.189 128.006 1.00 50.90 391 THR A O 1
ATOM 1310 N N . SER A 1 175 ? 20.520 -16.442 126.397 1.00 60.48 392 SER A N 1
ATOM 1311 C CA . SER A 1 175 ? 19.831 -15.375 125.638 1.00 54.43 392 SER A CA 1
ATOM 1312 C C . SER A 1 175 ? 18.414 -15.790 125.191 1.00 48.13 392 SER A C 1
ATOM 1313 O O . SER A 1 175 ? 18.164 -16.956 124.919 1.00 59.09 392 SER A O 1
ATOM 1316 N N . LYS A 1 176 ? 17.497 -14.831 125.147 1.00 44.76 393 LYS A N 1
ATOM 1317 C CA . LYS A 1 176 ? 16.112 -15.051 124.770 1.00 44.37 393 LYS A CA 1
ATOM 1318 C C . LYS A 1 176 ? 15.908 -14.642 123.293 1.00 46.78 393 LYS A C 1
ATOM 1319 O O . LYS A 1 176 ? 16.601 -13.769 122.796 1.00 47.78 393 LYS A O 1
ATOM 1325 N N . GLY A 1 177 ? 14.949 -15.256 122.627 1.00 45.46 394 GLY A N 1
ATOM 1326 C CA . GLY A 1 177 ? 14.686 -14.953 121.229 1.00 43.43 394 GLY A CA 1
ATOM 1327 C C . GLY A 1 177 ? 13.218 -15.010 120.916 1.00 43.81 394 GLY A C 1
ATOM 1328 O O . GLY A 1 177 ? 12.517 -15.927 121.376 1.00 44.13 394 GLY A O 1
ATOM 1329 N N . TYR A 1 178 ? 12.756 -13.997 120.175 1.00 45.64 395 TYR A N 1
ATOM 1330 C CA . TYR A 1 178 ? 11.414 -13.969 119.627 1.00 42.73 395 TYR A CA 1
ATOM 1331 C C . TYR A 1 178 ? 11.419 -13.746 118.124 1.00 43.95 395 TYR A C 1
ATOM 1332 O O . TYR A 1 178 ? 12.339 -13.171 117.575 1.00 43.59 395 TYR A O 1
ATOM 1341 N N . ILE A 1 179 ? 10.348 -14.171 117.491 1.00 46.66 396 ILE A N 1
ATOM 1342 C CA . ILE A 1 179 ? 10.074 -13.780 116.132 1.00 48.62 396 ILE A CA 1
ATOM 1343 C C . ILE A 1 179 ? 8.772 -13.038 116.279 1.00 45.24 396 ILE A C 1
ATOM 1344 O O . ILE A 1 179 ? 7.792 -13.611 116.726 1.00 43.91 396 ILE A O 1
ATOM 1349 N N . GLY A 1 180 ? 8.735 -11.774 115.869 1.00 44.37 397 GLY A N 1
ATOM 1350 C CA . GLY A 1 180 ? 7.484 -11.032 115.872 1.00 44.53 397 GLY A CA 1
ATOM 1351 C C . GLY A 1 180 ? 7.115 -10.232 117.124 1.00 49.03 397 GLY A C 1
ATOM 1352 O O . GLY A 1 180 ? 6.054 -9.608 117.170 1.00 47.41 397 GLY A O 1
ATOM 1353 N N . LYS A 1 181 ? 8.006 -10.239 118.103 1.00 44.27 398 LYS A N 1
ATOM 1354 C CA . LYS A 1 181 ? 7.811 -9.549 119.350 1.00 46.16 398 LYS A CA 1
ATOM 1355 C C . LYS A 1 181 ? 9.185 -9.039 119.687 1.00 45.61 398 LYS A C 1
ATOM 1356 O O . LYS A 1 181 ? 10.198 -9.614 119.269 1.00 49.78 398 LYS A O 1
ATOM 1362 N N . SER A 1 182 ? 9.203 -7.898 120.351 1.00 41.05 399 SER A N 1
ATOM 1363 C CA . SER A 1 182 ? 10.401 -7.372 120.935 1.00 44.33 399 SER A CA 1
ATOM 1364 C C . SER A 1 182 ? 10.274 -7.406 122.487 1.00 41.80 399 SER A C 1
ATOM 1365 O O . SER A 1 182 ? 9.180 -7.285 123.022 1.00 42.35 399 SER A O 1
ATOM 1368 N N . HIS A 1 183 ? 11.391 -7.534 123.167 1.00 45.54 400 HIS A N 1
ATOM 1369 C CA . HIS A 1 183 ? 11.422 -7.358 124.637 1.00 48.42 400 HIS A CA 1
ATOM 1370 C C . HIS A 1 183 ? 11.366 -5.859 124.928 1.00 50.09 400 HIS A C 1
ATOM 1371 O O . HIS A 1 183 ? 11.516 -5.016 124.015 1.00 46.50 400 HIS A O 1
ATOM 1378 N N . GLN A 1 184 ? 11.201 -5.519 126.207 1.00 48.62 401 GLN A N 1
ATOM 1379 C CA . GLN A 1 184 ? 11.122 -4.134 126.626 1.00 50.34 401 GLN A CA 1
ATOM 1380 C C . GLN A 1 184 ? 12.515 -3.594 126.761 1.00 51.06 401 GLN A C 1
ATOM 1381 O O . GLN A 1 184 ? 13.287 -4.103 127.592 1.00 52.24 401 GLN A O 1
ATOM 1387 N N . THR A 1 185 ? 12.861 -2.565 125.981 1.00 47.91 402 THR A N 1
ATOM 1388 C CA . THR A 1 185 ? 14.188 -1.946 126.132 1.00 46.68 402 THR A CA 1
ATOM 1389 C C . THR A 1 185 ? 14.169 -0.907 127.254 1.00 49.63 402 THR A C 1
ATOM 1390 O O . THR A 1 185 ? 13.143 -0.720 127.861 1.00 52.25 402 THR A O 1
ATOM 1394 N N . ASP A 1 186 ? 15.295 -0.223 127.474 1.00 48.58 403 ASP A N 1
ATOM 1395 C CA . ASP A 1 186 ? 15.425 0.849 128.486 1.00 53.77 403 ASP A CA 1
ATOM 1396 C C . ASP A 1 186 ? 14.759 2.187 128.089 1.00 57.94 403 ASP A C 1
ATOM 1397 O O . ASP A 1 186 ? 14.883 3.162 128.815 1.00 63.51 403 ASP A O 1
ATOM 1402 N N . SER A 1 187 ? 14.045 2.251 126.965 1.00 56.70 404 SER A N 1
ATOM 1403 C CA . SER A 1 187 ? 13.453 3.523 126.521 1.00 54.21 404 SER A CA 1
ATOM 1404 C C . SER A 1 187 ? 12.002 3.466 126.091 1.00 53.74 404 SER A C 1
ATOM 1405 O O . SER A 1 187 ? 11.623 2.668 125.222 1.00 54.79 404 SER A O 1
ATOM 1408 N N . SER A 1 188 ? 11.217 4.388 126.634 1.00 54.52 405 SER A N 1
ATOM 1409 C CA . SER A 1 188 ? 9.817 4.524 126.283 1.00 54.20 405 SER A CA 1
ATOM 1410 C C . SER A 1 188 ? 9.615 5.156 124.886 1.00 57.23 405 SER A C 1
ATOM 1411 O O . SER A 1 188 ? 8.476 5.293 124.451 1.00 58.61 405 SER A O 1
ATOM 1414 N N . GLU A 1 189 ? 10.697 5.588 124.228 1.00 55.77 406 GLU A N 1
ATOM 1415 C CA . GLU A 1 189 ? 10.641 6.083 122.862 1.00 58.91 406 GLU A CA 1
ATOM 1416 C C . GLU A 1 189 ? 10.792 4.924 121.869 1.00 62.63 406 GLU A C 1
ATOM 1417 O O . GLU A 1 189 ? 10.738 5.128 120.660 1.00 59.53 406 GLU A O 1
ATOM 1423 N N . ASP A 1 190 ? 11.039 3.720 122.364 1.00 60.54 407 ASP A N 1
ATOM 1424 C CA . ASP A 1 190 ? 11.192 2.582 121.495 1.00 54.32 407 ASP A CA 1
ATOM 1425 C C . ASP A 1 190 ? 9.838 2.310 120.866 1.00 53.83 407 ASP A C 1
ATOM 1426 O O . ASP A 1 190 ? 8.879 2.021 121.570 1.00 54.98 407 ASP A O 1
ATOM 1431 N N . PRO A 1 191 ? 9.725 2.424 119.548 1.00 54.67 408 PRO A N 1
ATOM 1432 C CA . PRO A 1 191 ? 8.379 2.206 119.005 1.00 59.14 408 PRO A CA 1
ATOM 1433 C C . PRO A 1 191 ? 8.072 0.729 118.743 1.00 57.20 408 PRO A C 1
ATOM 1434 O O . PRO A 1 191 ? 6.934 0.367 118.458 1.00 60.50 408 PRO A O 1
ATOM 1438 N N . TYR A 1 192 ? 9.069 -0.123 118.892 1.00 56.73 409 TYR A N 1
ATOM 1439 C CA . TYR A 1 192 ? 8.890 -1.547 118.626 1.00 61.58 409 TYR A CA 1
ATOM 1440 C C . TYR A 1 192 ? 8.428 -2.339 119.847 1.00 61.94 409 TYR A C 1
ATOM 1441 O O . TYR A 1 192 ? 7.942 -3.467 119.713 1.00 57.10 409 TYR A O 1
ATOM 1450 N N . TYR A 1 193 ? 8.592 -1.773 121.041 1.00 67.77 410 TYR A N 1
ATOM 1451 C CA . TYR A 1 193 ? 8.127 -2.456 122.248 1.00 64.58 410 TYR A CA 1
ATOM 1452 C C . TYR A 1 193 ? 6.618 -2.456 122.165 1.00 58.48 410 TYR A C 1
ATOM 1453 O O . TYR A 1 193 ? 6.004 -1.453 121.835 1.00 65.40 410 TYR A O 1
ATOM 1462 N N . ASN A 1 194 ? 6.010 -3.592 122.411 1.00 61.06 411 ASN A N 1
ATOM 1463 C CA . ASN A 1 194 ? 4.555 -3.682 122.267 1.00 67.75 411 ASN A CA 1
ATOM 1464 C C . ASN A 1 194 ? 4.031 -3.532 120.830 1.00 58.31 411 ASN A C 1
ATOM 1465 O O . ASN A 1 194 ? 2.857 -3.338 120.619 1.00 62.77 411 ASN A O 1
ATOM 1470 N N . SER A 1 195 ? 4.890 -3.634 119.832 1.00 52.92 412 SER A N 1
ATOM 1471 C CA . SER A 1 195 ? 4.373 -3.755 118.481 1.00 53.06 412 SER A CA 1
ATOM 1472 C C . SER A 1 195 ? 4.555 -5.244 118.147 1.00 45.67 412 SER A C 1
ATOM 1473 O O . SER A 1 195 ? 5.547 -5.866 118.573 1.00 44.59 412 SER A O 1
ATOM 1476 N N . TYR A 1 196 ? 3.587 -5.810 117.413 1.00 46.79 413 TYR A N 1
ATOM 1477 C CA . TYR A 1 196 ? 3.597 -7.189 116.975 1.00 44.55 413 TYR A CA 1
ATOM 1478 C C . TYR A 1 196 ? 3.513 -7.330 115.419 1.00 51.66 413 TYR A C 1
ATOM 1479 O O . TYR A 1 196 ? 2.690 -6.721 114.723 1.00 46.48 413 TYR A O 1
ATOM 1488 N N . LEU A 1 197 ? 4.390 -8.148 114.885 1.00 50.04 414 LEU A N 1
ATOM 1489 C CA . LEU A 1 197 ? 4.425 -8.390 113.465 1.00 51.78 414 LEU A CA 1
ATOM 1490 C C . LEU A 1 197 ? 3.129 -8.976 112.925 1.00 52.35 414 LEU A C 1
ATOM 1491 O O . LEU A 1 197 ? 2.573 -9.949 113.460 1.00 53.05 414 LEU A O 1
ATOM 1496 N N . HIS A 1 198 ? 2.641 -8.334 111.861 1.00 55.16 415 HIS A N 1
ATOM 1497 C CA . HIS A 1 198 ? 1.500 -8.783 111.100 1.00 53.12 415 HIS A CA 1
ATOM 1498 C C . HIS A 1 198 ? 2.025 -9.396 109.786 1.00 58.87 415 HIS A C 1
ATOM 1499 O O . HIS A 1 198 ? 2.479 -8.685 108.862 1.00 54.24 415 HIS A O 1
ATOM 1506 N N . GLY A 1 199 ? 2.014 -10.725 109.733 1.00 62.12 416 GLY A N 1
ATOM 1507 C CA . GLY A 1 199 ? 2.493 -11.421 108.552 1.00 62.20 416 GLY A CA 1
ATOM 1508 C C . GLY A 1 199 ? 2.713 -12.893 108.739 1.00 61.41 416 GLY A C 1
ATOM 1509 O O . GLY A 1 199 ? 2.280 -13.483 109.744 1.00 66.72 416 GLY A O 1
ATOM 1518 N N . ILE A 1 201 ? 5.707 -16.185 108.269 1.00 48.75 418 ILE A N 1
ATOM 1519 C CA . ILE A 1 201 ? 7.146 -16.477 108.356 1.00 49.90 418 ILE A CA 1
ATOM 1520 C C . ILE A 1 201 ? 7.366 -17.934 108.073 1.00 49.78 418 ILE A C 1
ATOM 1521 O O . ILE A 1 201 ? 6.574 -18.757 108.514 1.00 51.71 418 ILE A O 1
ATOM 1526 N N . ASP A 1 202 ? 8.463 -18.267 107.398 1.00 51.26 419 ASP A N 1
ATOM 1527 C CA . ASP A 1 202 ? 8.745 -19.679 107.111 1.00 54.61 419 ASP A CA 1
ATOM 1528 C C . ASP A 1 202 ? 10.249 -19.863 107.048 1.00 47.36 419 ASP A C 1
ATOM 1529 O O . ASP A 1 202 ? 10.985 -18.916 106.850 1.00 54.86 419 ASP A O 1
ATOM 1534 N N . ASP A 1 203 ? 10.667 -21.114 107.180 1.00 52.64 420 ASP A N 1
ATOM 1535 C CA . ASP A 1 203 ? 12.064 -21.519 107.097 1.00 50.20 420 ASP A CA 1
ATOM 1536 C C . ASP A 1 203 ? 12.983 -20.586 107.816 1.00 50.25 420 ASP A C 1
ATOM 1537 O O . ASP A 1 203 ? 13.888 -20.029 107.204 1.00 50.91 420 ASP A O 1
ATOM 1542 N N . PHE A 1 204 ? 12.787 -20.444 109.151 1.00 51.05 421 PHE A N 1
ATOM 1543 C CA . PHE A 1 204 ? 13.638 -19.572 109.917 1.00 45.02 421 PHE A CA 1
ATOM 1544 C C . PHE A 1 204 ? 14.915 -20.352 110.196 1.00 46.04 421 PHE A C 1
ATOM 1545 O O . PHE A 1 204 ? 14.890 -21.440 110.772 1.00 50.64 421 PHE A O 1
ATOM 1553 N N . ARG A 1 205 ? 16.043 -19.767 109.833 1.00 46.36 422 ARG A N 1
ATOM 1554 C CA . ARG A 1 205 ? 17.317 -20.456 109.870 1.00 49.25 422 ARG A CA 1
ATOM 1555 C C . ARG A 1 205 ? 18.379 -19.599 110.464 1.00 48.27 422 ARG A C 1
ATOM 1556 O O . ARG A 1 205 ? 18.346 -18.367 110.363 1.00 49.10 422 ARG A O 1
ATOM 1564 N N . ILE A 1 206 ? 19.300 -20.276 111.129 1.00 55.23 423 ILE A N 1
ATOM 1565 C CA . ILE A 1 206 ? 20.381 -19.644 111.844 1.00 53.99 423 ILE A CA 1
ATOM 1566 C C . ILE A 1 206 ? 21.639 -20.423 111.581 1.00 51.77 423 ILE A C 1
ATOM 1567 O O . ILE A 1 206 ? 21.625 -21.652 111.619 1.00 51.24 423 ILE A O 1
ATOM 1572 N N . PHE A 1 207 ? 22.727 -19.699 111.333 1.00 52.36 424 PHE A N 1
ATOM 1573 C CA . PHE A 1 207 ? 24.018 -20.295 111.052 1.00 53.93 424 PHE A CA 1
ATOM 1574 C C . PHE A 1 207 ? 25.071 -19.613 111.913 1.00 56.04 424 PHE A C 1
ATOM 1575 O O . PHE A 1 207 ? 24.971 -18.409 112.170 1.00 53.24 424 PHE A O 1
ATOM 1583 N N . ASP A 1 208 ? 26.102 -20.357 112.304 1.00 60.54 425 ASP A N 1
ATOM 1584 C CA . ASP A 1 208 ? 27.187 -19.818 113.139 1.00 67.31 425 ASP A CA 1
ATOM 1585 C C . ASP A 1 208 ? 28.381 -19.278 112.314 1.00 64.55 425 ASP A C 1
ATOM 1586 O O . ASP A 1 208 ? 29.525 -19.287 112.762 1.00 58.08 425 ASP A O 1
ATOM 1591 N N . ARG A 1 209 ? 28.090 -18.827 111.102 1.00 61.33 426 ARG A N 1
ATOM 1592 C CA . ARG A 1 209 ? 29.062 -18.194 110.238 1.00 60.53 426 ARG A CA 1
ATOM 1593 C C . ARG A 1 209 ? 28.268 -17.295 109.309 1.00 61.03 426 ARG A C 1
ATOM 1594 O O . ARG A 1 209 ? 27.031 -17.361 109.257 1.00 57.90 426 ARG A O 1
ATOM 1602 N N . ALA A 1 210 ? 28.991 -16.499 108.534 1.00 64.71 427 ALA A N 1
ATOM 1603 C CA . ALA A 1 210 ? 28.375 -15.578 107.612 1.00 63.04 427 ALA A CA 1
ATOM 1604 C C . ALA A 1 210 ? 28.339 -16.204 106.207 1.00 62.75 427 ALA A C 1
ATOM 1605 O O . ALA A 1 210 ? 29.372 -16.464 105.611 1.00 60.98 427 ALA A O 1
ATOM 1607 N N . LEU A 1 211 ? 27.154 -16.500 105.694 1.00 57.08 428 LEU A N 1
ATOM 1608 C CA . LEU A 1 211 ? 27.073 -17.058 104.357 1.00 57.66 428 LEU A CA 1
ATOM 1609 C C . LEU A 1 211 ? 27.488 -15.989 103.333 1.00 61.83 428 LEU A C 1
ATOM 1610 O O . LEU A 1 211 ? 27.411 -14.789 103.621 1.00 57.91 428 LEU A O 1
ATOM 1615 N N . SER A 1 212 ? 27.971 -16.440 102.175 1.00 58.89 429 SER A N 1
ATOM 1616 C CA . SER A 1 212 ? 28.371 -15.557 101.075 1.00 61.97 429 SER A CA 1
ATOM 1617 C C . SER A 1 212 ? 27.118 -15.165 100.349 1.00 67.27 429 SER A C 1
ATOM 1618 O O . SER A 1 212 ? 26.065 -15.789 100.545 1.00 65.86 429 SER A O 1
ATOM 1621 N N . ALA A 1 213 ? 27.239 -14.223 99.412 1.00 71.28 430 ALA A N 1
ATOM 1622 C CA . ALA A 1 213 ? 26.062 -13.743 98.704 1.00 69.00 430 ALA A CA 1
ATOM 1623 C C . ALA A 1 213 ? 25.371 -14.847 97.876 1.00 71.89 430 ALA A C 1
ATOM 1624 O O . ALA A 1 213 ? 24.143 -15.010 97.962 1.00 62.46 430 ALA A O 1
ATOM 1626 N N . ASP A 1 214 ? 26.110 -15.628 97.092 1.00 76.47 431 ASP A N 1
ATOM 1627 C CA . ASP A 1 214 ? 25.407 -16.659 96.306 1.00 82.46 431 ASP A CA 1
ATOM 1628 C C . ASP A 1 214 ? 24.894 -17.788 97.226 1.00 79.71 431 ASP A C 1
ATOM 1629 O O . ASP A 1 214 ? 23.909 -18.476 96.897 1.00 72.62 431 ASP A O 1
ATOM 1634 N N . GLU A 1 215 ? 25.522 -17.960 98.394 1.00 74.79 432 GLU A N 1
ATOM 1635 C CA . GLU A 1 215 ? 24.964 -18.885 99.363 1.00 72.17 432 GLU A CA 1
ATOM 1636 C C . GLU A 1 215 ? 23.591 -18.335 99.750 1.00 64.13 432 GLU A C 1
ATOM 1637 O O . GLU A 1 215 ? 22.578 -19.056 99.720 1.00 63.43 432 GLU A O 1
ATOM 1643 N N . ILE A 1 216 ? 23.543 -17.037 100.049 1.00 60.82 433 ILE A N 1
ATOM 1644 C CA . ILE A 1 216 ? 22.268 -16.392 100.350 1.00 59.89 433 ILE A CA 1
ATOM 1645 C C . ILE A 1 216 ? 21.279 -16.573 99.197 1.00 64.68 433 ILE A C 1
ATOM 1646 O O . ILE A 1 216 ? 20.119 -16.978 99.437 1.00 57.40 433 ILE A O 1
ATOM 1651 N N . LYS A 1 217 ? 21.739 -16.315 97.951 1.00 66.06 434 LYS A N 1
ATOM 1652 C CA . LYS A 1 217 ? 20.892 -16.486 96.778 1.00 64.15 434 LYS A CA 1
ATOM 1653 C C . LYS A 1 217 ? 20.234 -17.862 96.793 1.00 64.64 434 LYS A C 1
ATOM 1654 O O . LYS A 1 217 ? 19.007 -17.988 96.647 1.00 61.55 434 LYS A O 1
ATOM 1660 N N . THR A 1 218 ? 21.048 -18.898 96.997 1.00 69.20 435 THR A N 1
ATOM 1661 C CA . THR A 1 218 ? 20.541 -20.277 96.970 1.00 69.92 435 THR A CA 1
ATOM 1662 C C . THR A 1 218 ? 19.415 -20.497 98.007 1.00 71.36 435 THR A C 1
ATOM 1663 O O . THR A 1 218 ? 18.436 -21.183 97.698 1.00 68.21 435 THR A O 1
ATOM 1667 N N . LEU A 1 219 ? 19.507 -19.896 99.210 1.00 69.62 436 LEU A N 1
ATOM 1668 C CA . LEU A 1 219 ? 18.384 -19.973 100.160 1.00 66.06 436 LEU A CA 1
ATOM 1669 C C . LEU A 1 219 ? 17.146 -19.262 99.615 1.00 74.37 436 LEU A C 1
ATOM 1670 O O . LEU A 1 219 ? 16.009 -19.750 99.751 1.00 75.54 436 LEU A O 1
ATOM 1675 N N . ALA A 1 220 ? 17.368 -18.098 99.011 1.00 71.64 437 ALA A N 1
ATOM 1676 C CA . ALA A 1 220 ? 16.285 -17.332 98.391 1.00 83.75 437 ALA A CA 1
ATOM 1677 C C . ALA A 1 220 ? 15.659 -17.984 97.123 1.00 88.63 437 ALA A C 1
ATOM 1678 O O . ALA A 1 220 ? 14.813 -17.366 96.480 1.00 98.47 437 ALA A O 1
ATOM 1680 N N . SER A 1 221 ? 16.059 -19.205 96.760 1.00 87.71 438 SER A N 1
ATOM 1681 C CA . SER A 1 221 ? 15.480 -19.907 95.599 1.00 85.68 438 SER A CA 1
ATOM 1682 C C . SER A 1 221 ? 14.224 -20.685 96.017 1.00 84.41 438 SER A C 1
ATOM 1683 O O . SER A 1 221 ? 13.258 -20.778 95.263 1.00 93.31 438 SER A O 1
#

Radius of gyration: 24.32 Å; Cα contacts (8 Å, |Δi|>4): 311; chains: 1; bounding box: 39×57×64 Å

InterPro domains:
  IPR001119 S-layer homology domain [PF00395] (835-876)
  IPR001119 S-layer homology domain [PF00395] (895-937)
  IPR001119 S-layer homology domain [PF00395] (961-1003)
  IPR001119 S-layer homology domain [PS51272] (831-894)
  IPR001119 S-layer homology domain [PS51272] (895-954)
  IPR001119 S-layer homology domain [PS51272] (958-1013)
  IPR001956 Carbohydrate-binding module 3 [PF00942] (54-211)
  IPR001956 Carbohydrate-binding module 3 [PS51172] (49-215)
  IPR001956 Carbohydrate-binding module 3 [SM01067] (54-151)
  IPR006558 LamG-like jellyroll fold [SM00560] (286-431)
  IPR008965 CBM2/CBM3, carbohydrate-binding domain superfamily [SSF49384] (51-214)
  IPR013320 Concanavalin A-like lectin/glucanase domain superfamily [SSF49899] (223-438)
  IPR025883 Cadherin-like beta-sandwich-like domain [PF12733] (704-793)
  IPR036966 Carbohydrate-binding module 3 superfamily [G3DSA:2.60.40.710] (50-214)
  IPR051465 Cell Envelope Structural Component [PTHR43308] (834-886)

Sequence (213 aa):
ETGAWYFDEAVEGSTNEFKDYYKGNHGNAVLYSANGVVPGLNGNSVSLDGVDDYVALPDGIAGTFYNFTIAFWVRLDTIGEQPIFDFFDSGSNNKYRLTAESDGKIKFATQSGYYGEKTITSGSALTEGVWKHVAVTLSGDTGTLYINGENVGENNTLSLPLTFLGETSKGYIGKSHQTDSSEDPYYNSYLHGIDDFRIFDRALSADEIKTLAS

B-factor: mean 62.25, std 15.31, range [33.45, 158.65]

Organism: Acetivibrio thermocellus (strain ATCC 27405 / DSM 1237 / JCM 9322 / NBRC 103400 / NCIMB 10682 / NRRL B-4536 / VPI 7372) (NCBI:txid203119)